Protein AF-A0A0G4KHJ5-F1 (afdb_monomer)

Foldseek 3Di:
DCLQPLWDFDDPPDPCLVPPQVVPDPFDFFDDADPPVVVVVQVVVQVVLLVVVLVVQLVCLVVPVVVPDLQADPPPRDGHDDPDPDPPPPPDPDDPQASFFRPVLCVVVDHSVNDDHLCSSQVGGGPPDHDDSVPRPHRAHPPPRHVTTTTCLVVRCVVPVDLVCCVRNNVDPSVCSCVSVVVVVVVVVVVVVVVVVVVVVVVVVVVVVVVVVPPPDDD

Sequence (219 aa):
MSHLFGRQVIRTNDREYMEVIVRNSQSVIFLPRLPKAAERILVSHNRDTLNLFKDYVTSYASQHLSGSPDNVLPFTKTTVGAHEPTKAQVPFDRTPSPSIRSTFAALSGHTDESLSSVHDLCSTVRAGVFLEEATIPHVPVYPIDSDERLNAYIYDFFKHGDLVALTRDNRIKGGDVWFFLKDFSVVLATIVTSLTNYMRADADAEELGELDEGVAEDE

Organism: Verticillium longisporum (NCBI:txid100787)

pLDDT: mean 85.49, std 12.4, range [42.84, 96.56]

Radius of gyration: 26.05 Å; Cα contacts (8 Å, |Δi|>4): 178; chains: 1; bounding box: 67×54×80 Å

Structure (mmCIF, N/CA/C/O backbone):
data_AF-A0A0G4KHJ5-F1
#
_entry.id   AF-A0A0G4KHJ5-F1
#
loop_
_atom_site.group_PDB
_atom_site.id
_atom_site.type_symbol
_atom_site.label_atom_id
_atom_site.label_alt_id
_atom_site.label_comp_id
_atom_site.label_asym_id
_atom_site.label_entity_id
_atom_site.label_seq_id
_atom_site.pdbx_PDB_ins_code
_atom_site.Cartn_x
_atom_site.Cartn_y
_atom_site.Cartn_z
_atom_site.occupancy
_atom_site.B_iso_or_equiv
_atom_site.auth_seq_id
_atom_site.auth_comp_id
_atom_site.auth_asym_id
_atom_site.auth_atom_id
_atom_site.pdbx_PDB_model_num
ATOM 1 N N . MET A 1 1 ? 5.915 4.713 -12.589 1.00 70.62 1 MET A N 1
ATOM 2 C CA . MET A 1 1 ? 4.896 3.642 -12.613 1.00 70.62 1 MET A CA 1
ATOM 3 C C . MET A 1 1 ? 5.151 2.574 -11.561 1.00 70.62 1 MET A C 1
ATOM 5 O O . MET A 1 1 ? 4.236 2.326 -10.796 1.00 70.62 1 MET A O 1
ATOM 9 N N . SER A 1 2 ? 6.369 2.033 -11.421 1.00 83.81 2 SER A N 1
ATOM 10 C CA . SER A 1 2 ? 6.688 0.996 -10.411 1.00 83.81 2 SER A CA 1
ATOM 11 C C . SER A 1 2 ? 6.518 1.424 -8.945 1.00 83.81 2 SER A C 1
ATOM 13 O O . SER A 1 2 ? 6.492 0.584 -8.056 1.00 83.81 2 SER A O 1
ATOM 15 N N . HIS A 1 3 ? 6.404 2.732 -8.683 1.00 90.44 3 HIS A N 1
ATOM 16 C CA . HIS A 1 3 ? 6.026 3.259 -7.368 1.00 90.44 3 HIS A CA 1
ATOM 17 C C . HIS A 1 3 ? 4.553 3.005 -7.021 1.00 90.44 3 HIS A C 1
ATOM 19 O O . HIS A 1 3 ? 4.225 2.926 -5.845 1.00 90.44 3 HIS A O 1
ATOM 25 N N . LEU A 1 4 ? 3.682 2.900 -8.030 1.00 90.81 4 LEU A N 1
ATOM 26 C CA . LEU A 1 4 ? 2.231 2.775 -7.871 1.00 90.81 4 LEU A CA 1
ATOM 27 C C . LEU A 1 4 ? 1.741 1.368 -8.236 1.00 90.81 4 LEU A C 1
ATOM 29 O O . LEU A 1 4 ? 0.916 0.803 -7.532 1.00 90.81 4 LEU A O 1
ATOM 33 N N . PHE A 1 5 ? 2.282 0.783 -9.306 1.00 91.25 5 PHE A N 1
ATOM 34 C CA . PHE A 1 5 ? 1.820 -0.483 -9.876 1.00 91.25 5 PHE A CA 1
ATOM 35 C C . PHE A 1 5 ? 2.939 -1.515 -9.942 1.00 91.25 5 PHE A C 1
ATOM 37 O O . PHE A 1 5 ? 4.108 -1.156 -10.084 1.00 91.25 5 PHE A O 1
ATOM 44 N N . GLY A 1 6 ? 2.573 -2.799 -9.869 1.00 90.31 6 GLY A N 1
ATOM 45 C CA . GLY A 1 6 ? 3.521 -3.910 -9.991 1.00 90.31 6 GLY A CA 1
ATOM 46 C C . GLY A 1 6 ? 4.645 -3.863 -8.953 1.00 90.31 6 GLY A C 1
ATOM 47 O O . GLY A 1 6 ? 5.767 -4.263 -9.262 1.00 90.31 6 GLY A O 1
ATOM 48 N N . ARG A 1 7 ? 4.369 -3.319 -7.758 1.00 92.31 7 ARG A N 1
ATOM 49 C CA . ARG A 1 7 ? 5.353 -3.108 -6.688 1.00 92.31 7 ARG A CA 1
ATOM 50 C C . ARG A 1 7 ? 5.921 -4.450 -6.231 1.00 92.31 7 ARG A C 1
ATOM 52 O O . ARG A 1 7 ? 5.178 -5.373 -5.921 1.00 92.31 7 ARG A O 1
ATOM 59 N N . GLN A 1 8 ? 7.243 -4.529 -6.166 1.00 92.06 8 GLN A N 1
ATOM 60 C CA . GLN A 1 8 ? 7.971 -5.687 -5.656 1.00 92.06 8 GLN A CA 1
ATOM 61 C C . GLN A 1 8 ? 9.003 -5.188 -4.650 1.00 92.06 8 GLN A C 1
ATOM 63 O O . GLN A 1 8 ? 9.773 -4.282 -4.965 1.00 92.06 8 GLN A O 1
ATOM 68 N N . VAL A 1 9 ? 9.012 -5.744 -3.442 1.00 91.75 9 VAL A N 1
ATOM 69 C CA . VAL A 1 9 ? 9.975 -5.368 -2.398 1.00 91.75 9 VAL A CA 1
ATOM 70 C C . VAL A 1 9 ? 11.276 -6.137 -2.610 1.00 91.75 9 VAL A C 1
ATOM 72 O O . VAL A 1 9 ? 11.262 -7.348 -2.832 1.00 91.75 9 VAL A O 1
ATOM 75 N N . ILE A 1 10 ? 12.413 -5.446 -2.518 1.00 87.75 10 ILE A N 1
ATOM 76 C CA . ILE A 1 10 ? 13.729 -6.088 -2.513 1.00 87.75 10 ILE A CA 1
ATOM 77 C C . ILE A 1 10 ? 14.176 -6.300 -1.073 1.00 87.75 10 ILE A C 1
ATOM 79 O O . ILE A 1 10 ? 14.298 -5.359 -0.292 1.00 87.75 10 ILE A O 1
ATOM 83 N N . ARG A 1 11 ? 14.514 -7.549 -0.745 1.00 82.25 11 ARG A N 1
ATOM 84 C CA . ARG A 1 11 ? 15.190 -7.881 0.512 1.00 82.25 11 ARG A CA 1
ATOM 85 C C . ARG A 1 11 ? 16.669 -7.517 0.412 1.00 82.25 11 ARG A C 1
ATOM 87 O O . ARG A 1 11 ? 17.382 -8.060 -0.426 1.00 82.25 11 ARG A O 1
ATOM 94 N N . THR A 1 12 ? 17.137 -6.645 1.298 1.00 78.31 12 THR A N 1
ATOM 95 C CA . THR A 1 12 ? 18.523 -6.139 1.312 1.00 78.31 12 THR A CA 1
ATOM 96 C C . THR A 1 12 ? 19.456 -6.882 2.270 1.00 78.31 12 THR A C 1
ATOM 98 O O . THR A 1 12 ? 20.594 -6.467 2.454 1.00 78.31 12 THR A O 1
ATOM 101 N N . ASN A 1 13 ? 19.007 -7.979 2.883 1.00 81.06 13 ASN A N 1
ATOM 102 C CA . ASN A 1 13 ? 19.781 -8.695 3.910 1.00 81.06 13 ASN A CA 1
ATOM 103 C C . ASN A 1 13 ? 20.911 -9.574 3.343 1.00 81.06 13 ASN A C 1
ATOM 105 O O . ASN A 1 13 ? 21.691 -10.140 4.103 1.00 81.06 13 ASN A O 1
ATOM 109 N N . ASP A 1 14 ? 20.996 -9.714 2.023 1.00 83.81 14 ASP A N 1
ATOM 110 C CA . ASP A 1 14 ? 22.006 -10.524 1.350 1.00 83.81 14 ASP A CA 1
ATOM 111 C C . ASP A 1 14 ? 23.220 -9.661 0.987 1.00 83.81 14 ASP A C 1
ATOM 113 O O . ASP A 1 14 ? 23.171 -8.837 0.074 1.00 83.81 14 ASP A O 1
ATOM 117 N N . ARG A 1 15 ? 24.317 -9.829 1.728 1.00 82.38 15 ARG A N 1
ATOM 118 C CA . ARG A 1 15 ? 25.523 -9.013 1.560 1.00 82.38 15 ARG A CA 1
ATOM 119 C C . ARG A 1 15 ? 26.269 -9.319 0.257 1.00 82.38 15 ARG A C 1
ATOM 121 O O . ARG A 1 15 ? 26.769 -8.395 -0.379 1.00 82.38 15 ARG A O 1
ATOM 128 N N . GLU A 1 16 ? 26.309 -10.583 -0.160 1.00 81.00 16 GLU A N 1
ATOM 129 C CA . GLU A 1 16 ? 26.971 -10.999 -1.403 1.00 81.00 16 GLU A CA 1
ATOM 130 C C . GLU A 1 16 ? 26.260 -10.394 -2.618 1.00 81.00 16 GLU A C 1
ATOM 132 O O . GLU A 1 16 ? 26.899 -9.838 -3.511 1.00 81.00 16 GLU A O 1
ATOM 137 N N . TYR A 1 17 ? 24.926 -10.393 -2.603 1.00 83.56 17 TYR A N 1
ATOM 138 C CA . TYR A 1 17 ? 24.118 -9.700 -3.605 1.00 83.56 17 TYR A CA 1
ATOM 139 C C . TYR A 1 17 ? 24.478 -8.219 -3.740 1.00 83.56 17 TYR A C 1
ATOM 141 O O . TYR A 1 17 ? 24.679 -7.719 -4.850 1.00 83.56 17 TYR A O 1
ATOM 149 N N . MET A 1 18 ? 24.567 -7.524 -2.605 1.00 82.94 18 MET A N 1
ATOM 150 C CA . MET A 1 18 ? 24.847 -6.091 -2.561 1.00 82.94 18 MET A CA 1
ATOM 151 C C . MET A 1 18 ? 26.267 -5.765 -3.038 1.00 82.94 18 MET A C 1
ATOM 153 O O . MET A 1 18 ? 26.472 -4.767 -3.727 1.00 82.94 18 MET A O 1
ATOM 157 N N . GLU A 1 19 ? 27.257 -6.588 -2.689 1.00 81.81 19 GLU A N 1
ATOM 158 C CA . GLU A 1 19 ? 28.662 -6.333 -3.026 1.00 81.81 19 GLU A CA 1
ATOM 159 C C . GLU A 1 19 ? 29.027 -6.761 -4.452 1.00 81.81 19 GLU A C 1
ATOM 161 O O . GLU A 1 19 ? 29.802 -6.069 -5.114 1.00 81.81 19 GLU A O 1
ATOM 166 N N . VAL A 1 20 ? 28.476 -7.879 -4.933 1.00 79.62 20 VAL A N 1
ATOM 167 C CA . VAL A 1 20 ? 28.886 -8.504 -6.198 1.00 79.62 20 VAL A CA 1
ATOM 168 C C . VAL A 1 20 ? 27.941 -8.148 -7.338 1.00 79.62 20 VAL A C 1
ATOM 170 O O . VAL A 1 20 ? 28.399 -7.729 -8.400 1.00 79.62 20 VAL A O 1
ATOM 173 N N . ILE A 1 21 ? 26.632 -8.307 -7.141 1.00 80.19 21 ILE A N 1
ATOM 174 C CA . ILE A 1 21 ? 25.652 -8.162 -8.225 1.00 80.19 21 ILE A CA 1
ATOM 175 C C . ILE A 1 21 ? 25.288 -6.691 -8.406 1.00 80.19 21 ILE A C 1
ATOM 177 O O . ILE A 1 21 ? 25.447 -6.153 -9.498 1.00 80.19 21 ILE A O 1
ATOM 181 N N . VAL A 1 22 ? 24.888 -6.003 -7.335 1.00 81.62 22 VAL A N 1
ATOM 182 C CA . VAL A 1 22 ? 24.466 -4.594 -7.422 1.00 81.62 22 VAL A CA 1
ATOM 183 C C . VAL A 1 22 ? 25.597 -3.687 -7.90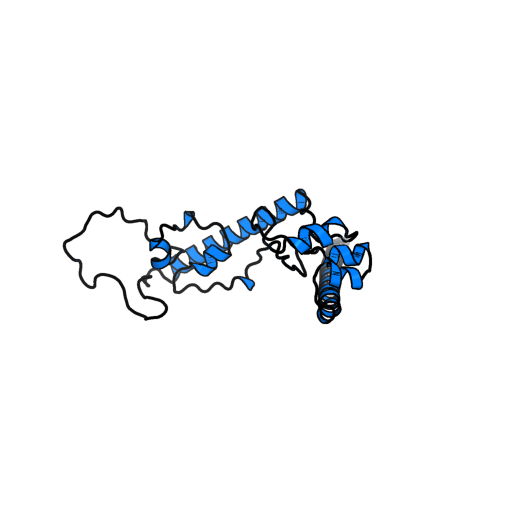4 1.00 81.62 22 VAL A C 1
ATOM 185 O O . VAL A 1 22 ? 25.369 -2.802 -8.722 1.00 81.62 22 VAL A O 1
ATOM 188 N N . ARG A 1 23 ? 26.826 -3.900 -7.422 1.00 79.94 23 ARG A N 1
ATOM 189 C CA . ARG A 1 23 ? 27.962 -3.025 -7.740 1.00 79.94 23 ARG A CA 1
ATOM 190 C C . ARG A 1 23 ? 28.445 -3.147 -9.187 1.00 79.94 23 ARG A C 1
ATOM 192 O O . ARG A 1 23 ? 28.940 -2.168 -9.736 1.00 79.94 23 ARG A O 1
ATOM 199 N N . ASN A 1 24 ? 28.335 -4.338 -9.773 1.00 81.06 24 ASN A N 1
ATOM 200 C CA . ASN A 1 24 ? 28.859 -4.635 -11.109 1.00 81.06 24 ASN A CA 1
ATOM 201 C C . ASN A 1 24 ? 27.772 -4.640 -12.192 1.00 81.06 24 ASN A C 1
ATOM 203 O O . ASN A 1 24 ? 28.087 -4.780 -13.374 1.00 81.06 24 ASN A O 1
ATOM 207 N N . SER A 1 25 ? 26.502 -4.519 -11.804 1.00 82.31 25 SER A N 1
ATOM 208 C CA . SER A 1 25 ? 25.386 -4.525 -12.738 1.00 82.31 25 SER A CA 1
ATOM 209 C C . SER A 1 25 ? 25.229 -3.176 -13.444 1.00 82.31 25 SER A C 1
ATOM 211 O O . SER A 1 25 ? 25.433 -2.109 -12.866 1.00 82.31 25 SER A O 1
ATOM 213 N N . GLN A 1 26 ? 24.839 -3.237 -14.717 1.00 84.62 26 GLN A N 1
ATOM 214 C CA . GLN A 1 26 ? 24.396 -2.074 -15.491 1.00 84.62 26 GLN A CA 1
ATOM 215 C C . GLN A 1 26 ? 22.887 -1.810 -15.335 1.00 84.62 26 GLN A C 1
ATOM 217 O O . GLN A 1 26 ? 22.407 -0.761 -15.771 1.00 84.62 26 GLN A O 1
ATOM 222 N N . SER A 1 27 ? 22.158 -2.736 -14.705 1.00 86.75 27 SER A N 1
ATOM 223 C CA . SER A 1 27 ? 20.729 -2.634 -14.434 1.00 86.75 27 SER A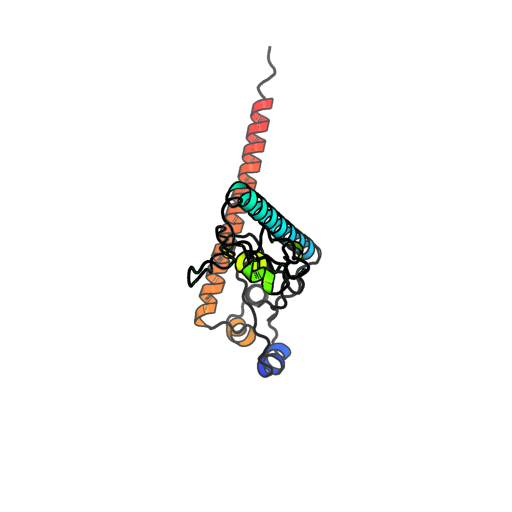 CA 1
ATOM 224 C C . SER A 1 27 ? 20.421 -1.694 -13.280 1.00 86.75 27 SER A C 1
ATOM 226 O O . SER A 1 27 ? 21.154 -1.580 -12.294 1.00 86.75 27 SER A O 1
ATOM 228 N N . VAL A 1 28 ? 19.256 -1.064 -13.364 1.00 90.38 28 VAL A N 1
ATOM 229 C CA . VAL A 1 28 ? 18.682 -0.293 -12.265 1.00 90.38 28 VAL A CA 1
ATOM 230 C C . VAL A 1 28 ? 17.865 -1.237 -11.393 1.00 90.38 28 VAL A C 1
ATOM 232 O O . VAL A 1 28 ? 16.691 -1.469 -11.637 1.00 90.38 28 VAL A O 1
ATOM 235 N N . ILE A 1 29 ? 18.512 -1.784 -10.366 1.00 91.19 29 ILE A N 1
ATOM 236 C CA . ILE A 1 29 ? 17.912 -2.764 -9.448 1.00 91.19 29 ILE A CA 1
ATOM 237 C C . ILE A 1 29 ? 16.978 -2.089 -8.438 1.00 91.19 29 ILE A C 1
ATOM 239 O O . ILE A 1 29 ? 15.846 -2.516 -8.218 1.00 91.19 29 ILE A O 1
ATOM 243 N N . PHE A 1 30 ? 17.455 -1.020 -7.798 1.00 92.12 30 PHE A N 1
ATOM 244 C CA . PHE A 1 30 ? 16.679 -0.281 -6.808 1.00 92.12 30 PHE A CA 1
ATOM 245 C C . PHE A 1 30 ? 15.903 0.833 -7.480 1.00 92.12 30 PHE A C 1
ATOM 247 O O . PHE A 1 30 ? 16.476 1.644 -8.210 1.00 92.12 30 PHE A O 1
ATOM 254 N N . LEU A 1 31 ? 14.609 0.901 -7.184 1.00 92.69 31 LEU A N 1
ATOM 255 C CA . LEU A 1 31 ? 13.770 1.969 -7.686 1.00 92.69 31 LEU A CA 1
ATOM 256 C C . LEU A 1 31 ? 14.284 3.322 -7.165 1.00 92.69 31 LEU A C 1
ATOM 258 O O . LEU A 1 31 ? 14.411 3.491 -5.947 1.00 92.69 31 LEU A O 1
ATOM 262 N N . PRO A 1 32 ? 14.606 4.280 -8.059 1.00 91.81 32 PRO A N 1
ATOM 263 C CA . PRO A 1 32 ? 15.019 5.615 -7.650 1.00 91.81 32 PRO A CA 1
ATOM 264 C C . PRO A 1 32 ? 13.955 6.292 -6.789 1.00 91.81 32 PRO A C 1
ATOM 266 O O . PRO A 1 32 ? 12.784 5.921 -6.816 1.00 91.81 32 PRO A O 1
ATOM 269 N N . ARG A 1 33 ? 14.349 7.318 -6.031 1.00 91.62 33 ARG A N 1
ATOM 270 C CA . ARG A 1 33 ? 13.396 8.070 -5.210 1.00 91.62 33 ARG A CA 1
ATOM 271 C C . ARG A 1 33 ? 12.344 8.746 -6.093 1.00 91.62 33 ARG A C 1
ATOM 273 O O . ARG A 1 33 ? 12.662 9.275 -7.159 1.00 91.62 33 ARG A O 1
ATOM 280 N N . LEU A 1 34 ? 11.105 8.758 -5.607 1.00 91.88 34 LEU A N 1
ATOM 281 C CA . LEU A 1 34 ? 9.996 9.421 -6.277 1.00 91.88 34 LEU A CA 1
ATOM 282 C C . LEU A 1 34 ? 10.310 10.925 -6.452 1.00 91.88 34 LEU A C 1
ATOM 284 O O . LEU A 1 34 ? 10.866 11.546 -5.539 1.00 91.88 34 LEU A O 1
ATOM 288 N N . PRO A 1 35 ? 9.977 11.547 -7.600 1.00 94.38 35 PRO A N 1
ATOM 289 C CA . PRO A 1 35 ? 10.155 12.984 -7.772 1.00 94.38 35 PRO A CA 1
ATOM 290 C C . PRO A 1 35 ? 9.444 13.766 -6.664 1.00 94.38 35 PRO A C 1
ATOM 292 O O . PRO A 1 35 ? 8.292 13.480 -6.348 1.00 94.38 35 PRO A O 1
ATOM 295 N N . LYS A 1 36 ? 10.102 14.797 -6.115 1.00 94.44 36 LYS A N 1
ATOM 296 C CA . LYS A 1 36 ? 9.622 15.543 -4.931 1.00 94.44 36 LYS A CA 1
ATOM 297 C C . LYS A 1 36 ? 8.177 16.041 -5.047 1.00 94.44 36 LYS A C 1
ATOM 299 O O . LYS A 1 36 ? 7.473 16.102 -4.048 1.00 94.44 36 LYS A O 1
ATOM 304 N N . ALA A 1 37 ? 7.739 16.432 -6.244 1.00 95.69 37 ALA A N 1
ATOM 305 C CA . ALA A 1 37 ? 6.365 16.881 -6.460 1.00 95.69 37 ALA A CA 1
ATOM 306 C C . ALA A 1 37 ? 5.355 15.738 -6.263 1.00 95.69 37 ALA A C 1
ATOM 308 O O . ALA A 1 37 ? 4.424 15.884 -5.479 1.00 95.69 37 ALA A O 1
ATOM 309 N N . ALA A 1 38 ? 5.590 14.593 -6.911 1.00 93.75 38 ALA A N 1
ATOM 310 C CA . ALA A 1 38 ? 4.753 13.403 -6.779 1.00 93.75 38 ALA A CA 1
ATOM 311 C C . ALA A 1 38 ? 4.812 12.813 -5.361 1.00 93.75 38 ALA A C 1
ATOM 313 O O . ALA A 1 38 ? 3.790 12.394 -4.833 1.00 93.75 38 ALA A O 1
ATOM 314 N N . GLU A 1 39 ? 5.986 12.842 -4.724 1.00 94.50 39 GLU A N 1
ATOM 315 C CA . GLU A 1 39 ? 6.169 12.422 -3.330 1.00 94.50 39 GLU A CA 1
ATOM 316 C C . GLU A 1 39 ? 5.278 13.212 -2.374 1.00 94.50 39 GLU A C 1
ATOM 318 O O . GLU A 1 39 ? 4.542 12.617 -1.595 1.00 94.50 39 GLU A O 1
ATOM 323 N N . ARG A 1 40 ? 5.269 14.546 -2.480 1.00 95.56 40 ARG A N 1
ATOM 324 C CA . ARG A 1 40 ? 4.406 15.387 -1.639 1.00 95.56 40 ARG A CA 1
ATOM 325 C C . ARG A 1 40 ? 2.922 15.103 -1.846 1.00 95.56 40 ARG A C 1
ATOM 327 O O . ARG A 1 40 ? 2.184 15.071 -0.868 1.00 95.56 40 ARG A O 1
ATOM 334 N N . ILE A 1 41 ? 2.497 14.914 -3.096 1.00 95.88 41 ILE A N 1
ATOM 335 C CA . ILE A 1 41 ? 1.096 14.614 -3.420 1.00 95.88 41 ILE A CA 1
ATOM 336 C C . ILE A 1 41 ? 0.690 13.287 -2.779 1.00 95.88 41 ILE A C 1
ATOM 338 O O . ILE A 1 41 ? -0.326 13.228 -2.096 1.00 95.88 41 ILE A O 1
ATOM 342 N N . LEU A 1 42 ? 1.505 12.245 -2.950 1.00 94.69 42 LEU A N 1
ATOM 343 C CA . LEU A 1 42 ? 1.180 10.911 -2.459 1.00 94.69 42 LEU A CA 1
ATOM 344 C C . LEU A 1 42 ? 1.198 10.832 -0.927 1.00 94.69 42 LEU A C 1
ATOM 346 O O . LEU A 1 42 ? 0.304 10.236 -0.340 1.00 94.69 42 LEU A O 1
ATOM 350 N N . VAL A 1 43 ? 2.157 11.496 -0.277 1.00 94.62 43 VAL A N 1
ATOM 351 C CA . VAL A 1 43 ? 2.207 11.590 1.191 1.00 94.62 43 VAL A CA 1
ATOM 352 C C . VAL A 1 43 ? 1.005 12.362 1.739 1.00 94.62 43 VAL A C 1
ATOM 354 O O . VAL A 1 43 ? 0.415 11.941 2.732 1.00 94.62 43 VAL A O 1
ATOM 357 N N . SER A 1 44 ? 0.600 13.467 1.095 1.00 95.88 44 SER A N 1
ATOM 358 C CA . SER A 1 44 ? -0.628 14.173 1.493 1.00 95.88 44 SER A CA 1
ATOM 359 C C . SER A 1 44 ? -1.839 13.265 1.341 1.00 95.88 44 SER A C 1
ATOM 361 O O . SER A 1 44 ? -2.582 13.097 2.297 1.00 95.88 44 SER A O 1
ATOM 363 N N . HIS A 1 45 ? -1.982 12.609 0.188 1.00 96.06 45 HIS A N 1
ATOM 364 C CA . HIS A 1 45 ? -3.072 11.672 -0.080 1.00 96.06 45 HIS A CA 1
ATOM 365 C C . HIS A 1 45 ? -3.149 10.550 0.964 1.00 96.06 45 HIS A C 1
ATOM 367 O O . HIS A 1 45 ? -4.226 10.268 1.485 1.00 96.06 45 HIS A O 1
ATOM 373 N N . ASN A 1 46 ? -2.016 9.936 1.321 1.00 95.44 46 ASN A N 1
ATOM 374 C CA . ASN A 1 46 ? -1.956 8.891 2.346 1.00 95.44 46 ASN A CA 1
ATOM 375 C C . ASN A 1 46 ? -2.412 9.411 3.716 1.00 95.44 46 ASN A C 1
ATOM 377 O O . ASN A 1 46 ? -3.185 8.744 4.405 1.00 95.44 46 ASN A O 1
ATOM 381 N N . ARG A 1 47 ? -1.969 10.614 4.101 1.00 95.38 47 ARG A N 1
ATOM 382 C CA . ARG A 1 47 ? -2.379 11.261 5.353 1.00 95.38 47 ARG A CA 1
ATOM 383 C C . ARG A 1 47 ? -3.871 11.590 5.357 1.00 95.38 47 ARG A C 1
ATOM 385 O O . ARG A 1 47 ? -4.547 11.336 6.349 1.00 95.38 47 ARG A O 1
ATOM 392 N N . ASP A 1 48 ? -4.375 12.143 4.263 1.00 96.56 48 ASP A N 1
ATOM 393 C CA . ASP A 1 48 ? -5.775 12.542 4.132 1.00 96.56 48 ASP A CA 1
ATOM 394 C C . ASP A 1 48 ? -6.679 11.296 4.140 1.00 96.56 48 ASP A C 1
ATOM 396 O O . ASP A 1 48 ? -7.695 11.272 4.833 1.00 96.56 48 ASP A O 1
ATOM 400 N N . THR A 1 49 ? -6.242 10.209 3.492 1.00 96.56 49 THR A N 1
ATOM 401 C CA . THR A 1 49 ? -6.885 8.886 3.559 1.00 96.56 49 THR A CA 1
ATOM 402 C C . THR A 1 49 ? -6.913 8.354 4.991 1.00 96.56 49 THR A C 1
ATOM 404 O O . THR A 1 49 ? -7.964 7.936 5.468 1.00 96.56 49 THR A O 1
ATOM 407 N N . LEU A 1 50 ? -5.790 8.396 5.716 1.00 95.75 50 LEU A N 1
ATOM 408 C CA . LEU A 1 50 ? -5.750 7.953 7.110 1.00 95.75 50 LEU A CA 1
ATOM 409 C C . LEU A 1 50 ? -6.728 8.751 7.986 1.00 95.75 50 LEU A C 1
ATOM 411 O O . LEU A 1 50 ? -7.454 8.156 8.781 1.00 95.75 50 LEU A O 1
ATOM 415 N N . ASN A 1 51 ? -6.766 10.075 7.836 1.00 95.88 51 ASN A N 1
ATOM 416 C CA . ASN A 1 51 ? -7.681 10.933 8.591 1.00 95.88 51 ASN A CA 1
ATOM 417 C C . ASN A 1 51 ? -9.145 10.617 8.270 1.00 95.88 51 ASN A C 1
ATOM 419 O O . ASN A 1 51 ? -9.932 10.412 9.189 1.00 95.88 51 ASN A O 1
ATOM 423 N N . LEU A 1 52 ? -9.488 10.461 6.989 1.00 96.44 52 LEU A N 1
ATOM 424 C CA . LEU A 1 52 ? -10.836 10.081 6.567 1.00 96.44 52 LEU A CA 1
ATOM 425 C C . LEU A 1 52 ? -11.285 8.760 7.207 1.00 96.44 52 LEU A C 1
ATOM 427 O O . LEU A 1 52 ? -12.406 8.650 7.700 1.00 96.44 52 LEU A O 1
ATOM 431 N N . PHE A 1 53 ? -10.408 7.754 7.226 1.00 95.81 53 PHE A N 1
ATOM 432 C CA . PHE A 1 53 ? -10.732 6.465 7.832 1.00 95.81 53 PHE A CA 1
ATOM 433 C C . PHE A 1 53 ? -10.812 6.541 9.362 1.00 95.81 53 PHE A C 1
ATOM 435 O O . PHE A 1 53 ? -11.670 5.884 9.948 1.00 95.81 53 PHE A O 1
ATOM 442 N N . LYS A 1 54 ? -9.999 7.374 10.023 1.00 95.12 54 LYS A N 1
ATOM 443 C CA . LYS A 1 54 ? -10.161 7.656 11.460 1.00 95.12 54 LYS A CA 1
ATOM 444 C C . LYS A 1 54 ? -11.518 8.290 11.759 1.00 95.12 54 LYS A C 1
ATOM 446 O O . LYS A 1 54 ? -12.210 7.837 12.671 1.00 95.12 54 LYS A O 1
ATOM 451 N N . ASP A 1 55 ? -11.915 9.289 10.978 1.00 95.06 55 ASP A N 1
ATOM 452 C CA . ASP A 1 55 ? -13.193 9.985 11.140 1.00 95.06 55 ASP A CA 1
ATOM 453 C C . ASP A 1 55 ? -14.374 9.040 10.893 1.00 95.06 55 ASP A C 1
ATOM 455 O O . ASP A 1 55 ? -15.343 9.039 11.659 1.00 95.06 55 ASP A O 1
ATOM 459 N N . TYR A 1 56 ? -14.267 8.178 9.874 1.00 94.88 56 TYR A N 1
ATOM 460 C CA . TYR A 1 56 ? -15.237 7.121 9.603 1.00 94.88 56 TYR A CA 1
ATOM 461 C C . TYR A 1 56 ? -15.390 6.180 10.800 1.00 94.88 56 TYR A C 1
ATOM 463 O O . TYR A 1 56 ? -16.506 5.984 11.282 1.00 94.88 56 TYR A O 1
ATOM 471 N N . VAL A 1 57 ? -14.287 5.631 11.322 1.00 95.06 57 VAL A N 1
ATOM 472 C CA . VAL A 1 57 ? -14.336 4.701 12.460 1.00 95.06 57 VAL A CA 1
ATOM 473 C C . VAL A 1 57 ? -14.900 5.383 13.702 1.00 95.06 57 VAL A C 1
ATOM 475 O O . VAL A 1 57 ? -15.744 4.804 14.381 1.00 95.06 57 VAL A O 1
ATOM 478 N N . THR A 1 58 ? -14.489 6.620 13.975 1.00 94.12 58 THR A N 1
ATOM 479 C CA . THR A 1 58 ? -14.981 7.411 15.114 1.00 94.12 58 THR A CA 1
ATOM 480 C C . THR A 1 58 ? -16.489 7.644 15.013 1.00 94.12 58 THR A C 1
ATOM 482 O O . THR A 1 58 ? -17.242 7.423 15.968 1.00 94.12 58 THR A O 1
ATOM 485 N N . SER A 1 59 ? -16.958 8.043 13.831 1.00 94.62 59 SER A N 1
ATOM 486 C CA . SER A 1 59 ? -18.378 8.280 13.562 1.00 94.62 59 SER A CA 1
ATOM 487 C C . SER A 1 59 ? -19.184 6.986 13.660 1.00 94.62 59 SER A C 1
ATOM 489 O O . SER A 1 59 ? -20.233 6.950 14.298 1.00 94.62 59 SER A O 1
ATOM 491 N N . TYR A 1 60 ? -18.671 5.893 13.100 1.00 94.81 60 TYR A N 1
ATOM 492 C CA . TYR A 1 60 ? -19.329 4.596 13.162 1.00 94.81 60 TYR A CA 1
ATOM 493 C C . TYR A 1 60 ? -19.410 4.073 14.601 1.00 94.81 60 TYR A C 1
ATOM 495 O O . TYR A 1 60 ? -20.481 3.656 15.043 1.00 94.81 60 TYR A O 1
ATOM 503 N N . ALA A 1 61 ? -18.307 4.137 15.353 1.00 92.75 61 ALA A N 1
ATOM 504 C CA . ALA A 1 61 ? -18.237 3.662 16.729 1.00 92.75 61 ALA A CA 1
ATOM 505 C C . ALA A 1 61 ? -19.148 4.467 17.665 1.00 92.75 61 ALA A C 1
ATOM 507 O O . ALA A 1 61 ? -19.852 3.878 18.485 1.00 92.75 61 ALA A O 1
ATOM 508 N N . SER A 1 62 ? -19.188 5.794 17.520 1.00 91.12 62 SER A N 1
ATOM 509 C CA . SER A 1 62 ? -20.077 6.642 18.325 1.00 91.12 62 SER A CA 1
ATOM 510 C C . SER A 1 62 ? -21.560 6.363 18.054 1.00 91.12 62 SER A C 1
ATOM 512 O O . SER A 1 62 ? -22.356 6.328 18.993 1.00 91.12 62 SER A O 1
ATOM 514 N N . GLN A 1 63 ? -21.932 6.101 16.799 1.00 92.81 63 GLN A N 1
ATOM 515 C CA . GLN A 1 63 ? -23.324 5.857 16.410 1.00 92.81 63 GLN A CA 1
ATOM 516 C C . GLN A 1 63 ? -23.798 4.430 16.713 1.00 92.81 63 GLN A C 1
ATOM 518 O O . GLN A 1 63 ? -24.916 4.248 17.187 1.00 92.81 63 GLN A O 1
ATOM 523 N N . HIS A 1 64 ? -22.960 3.420 16.465 1.00 92.00 64 HIS A N 1
ATOM 524 C CA . HIS A 1 64 ? -23.383 2.013 16.464 1.00 92.00 64 HIS A CA 1
ATOM 525 C C . HIS A 1 64 ? -22.825 1.195 17.634 1.00 92.00 64 HIS A C 1
ATOM 527 O O . HIS A 1 64 ? -23.363 0.134 17.941 1.00 92.00 64 HIS A O 1
ATOM 533 N N . LEU A 1 65 ? -21.764 1.663 18.301 1.00 90.44 65 LEU A N 1
ATOM 534 C CA . LEU A 1 65 ? -21.058 0.907 19.346 1.00 90.44 65 LEU A CA 1
ATOM 535 C C . LEU A 1 65 ? -21.064 1.600 20.717 1.00 90.44 65 LEU A C 1
ATOM 537 O O . LEU A 1 65 ? -20.391 1.137 21.637 1.00 90.44 65 LEU A O 1
ATOM 541 N N . SER A 1 66 ? -21.845 2.669 20.887 1.00 83.38 66 SER A N 1
ATOM 542 C CA . SER A 1 66 ? -22.001 3.383 22.164 1.00 83.38 66 SER A CA 1
ATOM 543 C C . SER A 1 66 ? -22.566 2.500 23.285 1.00 83.38 66 SER A C 1
ATOM 545 O O . SER A 1 66 ? -22.177 2.648 24.440 1.00 83.38 66 SER A O 1
ATOM 547 N N . GLY A 1 67 ? -23.436 1.543 22.947 1.00 81.44 67 GLY A N 1
ATOM 548 C CA . GLY A 1 67 ? -24.001 0.565 23.886 1.00 81.44 67 GLY A CA 1
ATOM 549 C C . GLY A 1 67 ? -23.222 -0.750 24.007 1.00 81.44 67 GLY A C 1
ATOM 550 O O . GLY A 1 67 ? -23.605 -1.605 24.802 1.00 81.44 67 GLY A O 1
ATOM 551 N N . SER A 1 68 ? -22.152 -0.939 23.227 1.00 85.00 68 SER A N 1
ATOM 552 C CA . SER A 1 68 ? -21.368 -2.177 23.209 1.00 85.00 68 SER A CA 1
ATOM 553 C C . SER A 1 68 ? -19.984 -1.916 23.803 1.00 85.00 68 SER A C 1
ATOM 555 O O . SER A 1 68 ? -19.136 -1.354 23.109 1.00 85.00 68 SER A O 1
ATOM 557 N N . PRO A 1 69 ? -19.707 -2.300 25.059 1.00 84.50 69 PRO A N 1
ATOM 558 C CA . PRO A 1 69 ? -18.372 -2.139 25.627 1.00 84.50 69 PRO A CA 1
ATOM 559 C C . PRO A 1 69 ? -17.351 -3.017 24.888 1.00 84.50 69 PRO A C 1
ATOM 561 O O . PRO A 1 69 ? -17.645 -4.150 24.510 1.00 84.50 69 PRO A O 1
ATOM 564 N N . ASP A 1 70 ? -16.133 -2.507 24.692 1.00 88.06 70 ASP A N 1
ATOM 565 C CA . ASP A 1 70 ? -15.017 -3.285 24.134 1.00 88.06 70 ASP A CA 1
ATOM 566 C C . ASP A 1 70 ? -14.296 -4.054 25.249 1.00 88.06 70 ASP A C 1
ATOM 568 O O . ASP A 1 70 ? -13.172 -3.743 25.635 1.00 88.06 70 ASP A O 1
ATOM 572 N N . ASN A 1 71 ? -15.006 -5.012 25.845 1.00 88.25 71 ASN A N 1
ATOM 573 C CA . ASN A 1 71 ? -14.557 -5.738 27.032 1.00 88.25 71 ASN A CA 1
ATOM 574 C C . ASN A 1 71 ? -14.595 -7.263 26.864 1.00 88.25 71 ASN A C 1
ATOM 576 O O . ASN A 1 71 ? -14.488 -7.991 27.846 1.00 88.25 71 ASN A O 1
ATOM 580 N N . VAL A 1 72 ? -14.736 -7.765 25.638 1.00 89.38 72 VAL A N 1
ATOM 581 C CA . VAL A 1 72 ? -14.779 -9.202 25.343 1.00 89.38 72 VAL A CA 1
ATOM 582 C C . VAL A 1 72 ? -13.560 -9.593 24.523 1.00 89.38 72 VAL A C 1
ATOM 584 O O . VAL A 1 72 ? -13.313 -9.033 23.458 1.00 89.38 72 VAL A O 1
ATOM 587 N N . LEU A 1 73 ? -12.810 -10.591 24.991 1.00 88.00 73 LEU A N 1
ATOM 588 C CA . LEU A 1 73 ? -11.621 -11.064 24.285 1.00 88.00 73 LEU A CA 1
ATOM 589 C C . LEU A 1 73 ? -11.986 -11.701 22.930 1.00 88.00 73 LEU A C 1
ATOM 591 O O . LEU A 1 73 ? -12.879 -12.554 22.870 1.00 88.00 73 LEU A O 1
ATOM 595 N N . PRO A 1 74 ? -11.271 -11.367 21.838 1.00 80.06 74 PRO A N 1
ATOM 596 C CA . PRO A 1 74 ? -11.668 -11.748 20.482 1.00 80.06 74 PRO A CA 1
ATOM 597 C C . PRO A 1 74 ? -11.651 -13.262 20.240 1.00 80.06 74 PRO A C 1
ATOM 599 O O . PRO A 1 74 ? -12.522 -13.761 19.525 1.00 80.06 74 PRO A O 1
ATOM 602 N N . PHE A 1 75 ? -10.721 -13.998 20.857 1.00 84.06 75 PHE A N 1
ATOM 603 C CA . PHE A 1 75 ? -10.578 -15.446 20.662 1.00 84.06 75 PHE A CA 1
ATOM 604 C C . PHE A 1 75 ? -11.355 -16.271 21.688 1.00 84.06 75 PHE A C 1
ATOM 606 O O . PHE A 1 75 ? -12.120 -17.153 21.312 1.00 84.06 75 PHE A O 1
ATOM 613 N N . THR A 1 76 ? -11.195 -15.981 22.982 1.00 90.31 76 THR A N 1
ATOM 614 C CA . THR A 1 76 ? -11.816 -16.780 24.054 1.00 90.31 76 THR A CA 1
ATOM 615 C C . THR A 1 76 ? -13.264 -16.393 24.335 1.00 90.31 76 THR A C 1
ATOM 617 O O . THR A 1 76 ? -13.956 -17.118 25.045 1.00 90.31 76 THR A O 1
ATOM 620 N N . LYS A 1 77 ? -13.717 -15.243 23.815 1.00 89.31 77 LYS A N 1
ATOM 621 C CA . LYS A 1 77 ? -15.036 -14.650 24.091 1.00 89.31 77 LYS A CA 1
ATOM 622 C C . LYS A 1 77 ? -15.298 -14.416 25.582 1.00 89.31 77 LYS A C 1
ATOM 624 O O . LYS A 1 77 ? -16.442 -14.323 26.013 1.00 89.31 77 LYS A O 1
ATOM 629 N N . THR A 1 78 ? -14.235 -14.314 26.376 1.00 89.56 78 THR A N 1
ATOM 630 C CA . THR A 1 78 ? -14.324 -14.048 27.811 1.00 89.56 78 THR A CA 1
ATOM 631 C C . THR A 1 78 ? -14.524 -12.557 28.042 1.00 89.56 78 THR A C 1
ATOM 633 O O . THR A 1 78 ? -13.742 -11.748 27.539 1.00 89.56 78 THR A O 1
ATOM 636 N N . THR A 1 79 ? -15.544 -12.200 28.817 1.00 88.75 79 THR A N 1
ATOM 637 C CA . THR A 1 79 ? -15.771 -10.825 29.267 1.00 88.75 79 THR A CA 1
ATOM 638 C C . THR A 1 79 ? -14.779 -10.467 30.372 1.00 88.75 79 THR A C 1
ATOM 640 O O . THR A 1 79 ? -14.615 -11.208 31.339 1.00 88.75 79 THR A O 1
ATOM 643 N N . VAL A 1 80 ? -14.113 -9.328 30.221 1.00 84.50 80 VAL A N 1
ATOM 644 C CA . VAL A 1 80 ? -13.114 -8.780 31.137 1.00 84.50 80 VAL A CA 1
ATOM 645 C C . VAL A 1 80 ? -13.693 -7.528 31.791 1.00 84.50 80 VAL A C 1
ATOM 647 O O . VAL A 1 80 ? -14.323 -6.703 31.137 1.00 84.50 80 VAL A O 1
ATOM 650 N N . GLY A 1 81 ? -13.487 -7.374 33.094 1.00 76.44 81 GLY A N 1
ATOM 651 C CA . GLY A 1 81 ? -14.023 -6.256 33.871 1.00 76.44 81 GLY A CA 1
ATOM 652 C C . GLY A 1 81 ? -14.803 -6.734 35.090 1.00 76.44 81 GLY A C 1
ATOM 653 O O . GLY A 1 81 ? -15.162 -7.904 35.204 1.00 76.44 81 GLY A O 1
ATOM 654 N N . ALA A 1 82 ? -15.022 -5.832 36.042 1.00 64.81 82 ALA A N 1
ATOM 655 C CA . ALA A 1 82 ? -15.725 -6.169 37.269 1.00 64.81 82 ALA A CA 1
ATOM 656 C C . ALA A 1 82 ? -17.237 -6.265 37.011 1.00 64.81 82 ALA A C 1
ATOM 658 O O . ALA A 1 82 ? -17.836 -5.331 36.482 1.00 64.81 82 ALA A O 1
ATOM 659 N N . HIS A 1 83 ? -17.851 -7.381 37.415 1.00 59.34 83 HIS A N 1
ATOM 660 C CA . HIS A 1 83 ? -19.309 -7.543 37.403 1.00 59.34 83 HIS A CA 1
ATOM 661 C C . HIS A 1 83 ? -20.007 -6.677 38.467 1.00 59.34 83 HIS A C 1
ATOM 663 O O . HIS A 1 83 ? -21.184 -6.363 38.321 1.00 59.34 83 HIS A O 1
ATOM 669 N N . GLU A 1 84 ? -19.275 -6.256 39.504 1.00 57.72 84 GLU A N 1
ATOM 670 C CA . GLU A 1 84 ? -19.752 -5.385 40.577 1.00 57.72 84 GLU A CA 1
ATOM 671 C C . GLU A 1 84 ? -18.713 -4.293 40.886 1.00 57.72 84 GLU A C 1
ATOM 673 O O . GLU A 1 84 ? -17.509 -4.534 40.763 1.00 57.72 84 GLU A O 1
ATOM 678 N N . PRO A 1 85 ? -19.132 -3.084 41.298 1.00 55.88 85 PRO A N 1
ATOM 679 C CA . PRO A 1 85 ? -18.210 -2.015 41.658 1.00 55.88 85 PRO A CA 1
ATOM 680 C C . PRO A 1 85 ? -17.454 -2.366 42.950 1.00 55.88 85 PRO A C 1
ATOM 682 O O . PRO A 1 85 ? -17.920 -2.118 44.063 1.00 55.88 85 PRO A O 1
ATOM 685 N N . THR A 1 86 ? -16.257 -2.936 42.820 1.00 55.28 86 THR A N 1
ATOM 686 C CA . THR A 1 86 ? -15.376 -3.207 43.962 1.00 55.28 86 THR A CA 1
ATOM 687 C C . THR A 1 86 ? -14.884 -1.888 44.567 1.00 55.28 86 THR A C 1
ATOM 689 O O . THR A 1 86 ? -14.323 -1.042 43.874 1.00 55.28 86 THR A O 1
ATOM 692 N N . LYS A 1 87 ? -15.046 -1.723 45.888 1.00 55.34 87 LYS A N 1
ATOM 693 C CA . LYS A 1 87 ? -14.690 -0.516 46.671 1.00 55.34 87 LYS A CA 1
ATOM 694 C C . LYS A 1 87 ? -13.194 -0.149 46.678 1.00 55.34 87 LYS A C 1
ATOM 696 O O . LYS A 1 87 ? -12.822 0.863 47.261 1.00 55.34 87 LYS A O 1
ATOM 701 N N . ALA A 1 88 ? -12.337 -0.949 46.049 1.00 55.94 88 ALA A N 1
ATOM 702 C CA . ALA A 1 88 ? -10.911 -0.684 45.913 1.00 55.94 88 ALA A CA 1
ATOM 703 C C . ALA A 1 88 ? -10.635 0.008 44.570 1.00 55.94 88 ALA A C 1
ATOM 705 O O . ALA A 1 88 ? -10.105 -0.593 43.637 1.00 55.94 88 ALA A O 1
ATOM 706 N N . GLN A 1 89 ? -11.023 1.279 44.455 1.00 55.41 89 GLN A N 1
ATOM 707 C CA . GLN A 1 89 ? -10.536 2.124 43.369 1.00 55.41 89 GLN A CA 1
ATOM 708 C C . GLN A 1 89 ? -9.110 2.545 43.716 1.00 55.41 89 GLN A C 1
ATOM 710 O O . GLN A 1 89 ? -8.889 3.525 44.422 1.00 55.41 89 GLN A O 1
ATOM 715 N N . VAL A 1 90 ? -8.131 1.772 43.250 1.00 56.47 90 VAL A N 1
ATOM 716 C CA . VAL A 1 90 ? -6.761 2.277 43.142 1.00 56.47 90 VAL A CA 1
ATOM 717 C C . VAL A 1 90 ? -6.827 3.453 42.159 1.00 56.47 90 VAL A C 1
ATOM 719 O O . VAL A 1 90 ? -7.359 3.258 41.060 1.00 56.47 90 VAL A O 1
ATOM 722 N N . PRO A 1 91 ? -6.364 4.663 42.519 1.00 47.88 91 PRO A N 1
ATOM 723 C CA . PRO A 1 91 ? -6.326 5.793 41.604 1.00 47.88 91 PRO A CA 1
ATOM 724 C C . PRO A 1 91 ? -5.180 5.554 40.622 1.00 47.88 91 PRO A C 1
ATOM 726 O O . PRO A 1 91 ? -4.088 6.092 40.754 1.00 47.88 91 PRO A O 1
ATOM 729 N N . PHE A 1 92 ? -5.405 4.647 39.680 1.00 57.97 92 PHE A N 1
ATOM 730 C CA . PHE A 1 92 ? -4.612 4.598 38.471 1.00 57.97 92 PHE A CA 1
ATOM 731 C C . PHE A 1 92 ? -5.130 5.731 37.594 1.00 57.97 92 PHE A C 1
ATOM 733 O O . PHE A 1 92 ? -6.349 5.819 37.402 1.00 57.97 92 PHE A O 1
ATOM 740 N N . ASP A 1 93 ? -4.239 6.598 37.108 1.00 55.69 93 ASP A N 1
ATOM 741 C CA . ASP A 1 93 ? -4.579 7.582 36.083 1.00 55.69 93 ASP A CA 1
ATOM 742 C C . ASP A 1 93 ? -5.208 6.817 34.922 1.00 55.69 93 ASP A C 1
ATOM 744 O O . ASP A 1 93 ? -4.544 6.075 34.194 1.00 55.69 93 ASP A O 1
ATOM 748 N N . ARG A 1 94 ? -6.538 6.890 34.832 1.00 57.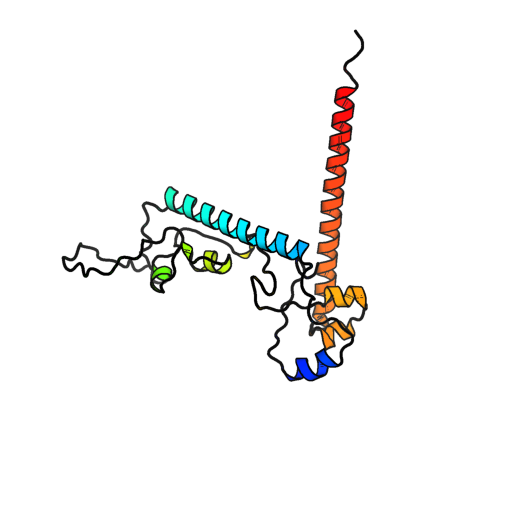38 94 ARG A N 1
ATOM 749 C CA . ARG A 1 94 ? -7.285 6.179 33.806 1.00 57.38 94 ARG A CA 1
ATOM 750 C C . ARG A 1 94 ? -6.920 6.842 32.494 1.00 57.38 94 ARG A C 1
ATOM 752 O O . ARG A 1 94 ? -7.287 7.993 32.265 1.00 57.38 94 ARG A O 1
ATOM 759 N N . THR A 1 95 ? -6.208 6.112 31.645 1.00 59.31 95 THR A N 1
ATOM 760 C CA . THR A 1 95 ? -6.107 6.476 30.238 1.00 59.31 95 THR A CA 1
ATOM 761 C C . THR A 1 95 ? -7.530 6.676 29.702 1.00 59.31 95 THR A C 1
ATOM 763 O O . THR A 1 95 ? -8.433 5.910 30.072 1.00 59.31 95 THR A O 1
ATOM 766 N N . PRO A 1 96 ? -7.774 7.725 28.894 1.00 66.31 96 PRO A N 1
ATOM 767 C CA . PRO A 1 96 ? -9.068 7.912 28.257 1.00 66.31 96 PRO A CA 1
ATOM 768 C C . PRO A 1 96 ? -9.458 6.618 27.547 1.00 66.31 96 PRO A C 1
ATOM 770 O O . PRO A 1 96 ? -8.618 5.992 26.899 1.00 66.31 96 PRO A O 1
ATOM 773 N N . SER A 1 97 ? -10.707 6.179 27.707 1.00 72.50 97 SER A N 1
ATOM 774 C CA . SER A 1 97 ? -11.166 4.986 26.999 1.00 72.50 97 SER A CA 1
ATOM 775 C C . SER A 1 97 ? -11.079 5.250 25.494 1.00 72.50 97 SER A C 1
ATOM 777 O O . SER A 1 97 ? -11.664 6.238 25.041 1.00 72.50 97 SER A O 1
ATOM 779 N N . PRO A 1 98 ? -10.346 4.419 24.732 1.00 83.81 98 PRO A N 1
ATOM 780 C CA . PRO A 1 98 ? -10.197 4.627 23.301 1.00 83.81 98 PRO A CA 1
ATOM 781 C C . PRO A 1 98 ? -11.559 4.483 22.616 1.00 83.81 98 PRO A C 1
ATOM 783 O O . PRO A 1 98 ? -12.394 3.657 22.993 1.00 83.81 98 PRO A O 1
ATOM 786 N N . SER A 1 99 ? -11.784 5.322 21.615 1.00 84.94 99 SER A N 1
ATOM 787 C CA . SER A 1 99 ? -12.988 5.333 20.789 1.00 84.94 99 SER A CA 1
ATOM 788 C C . SER A 1 99 ? -12.793 4.542 19.495 1.00 84.94 99 SER A C 1
ATOM 790 O O . SER A 1 99 ? -13.717 3.852 19.055 1.00 84.94 99 SER A O 1
ATOM 792 N N . ILE A 1 100 ? -11.583 4.605 18.927 1.00 90.88 100 ILE A N 1
ATOM 793 C CA . ILE A 1 100 ? -11.192 3.962 17.669 1.00 90.88 100 ILE A CA 1
ATOM 794 C C . ILE A 1 100 ? -10.513 2.624 17.957 1.00 90.88 100 ILE A C 1
ATOM 796 O O . ILE A 1 100 ? -10.933 1.585 17.438 1.00 90.88 100 ILE A O 1
ATOM 800 N N . ARG A 1 101 ? -9.450 2.636 18.770 1.00 91.94 101 ARG A N 1
ATOM 801 C CA . ARG A 1 101 ? -8.672 1.433 19.075 1.00 91.94 101 ARG A CA 1
ATOM 802 C C . ARG A 1 101 ? -9.395 0.521 20.050 1.00 91.94 101 ARG A C 1
ATOM 804 O O . ARG A 1 101 ? -10.200 0.954 20.873 1.00 91.94 101 ARG A O 1
ATOM 811 N N . SER A 1 102 ? -9.039 -0.756 20.007 1.00 91.12 102 SER A N 1
ATOM 812 C CA . SER A 1 102 ? -9.451 -1.688 21.039 1.00 91.12 102 SER A CA 1
ATOM 813 C C . SER A 1 102 ? -8.860 -1.295 22.392 1.00 91.12 102 SER A C 1
ATOM 815 O O . SER A 1 102 ? -7.678 -0.963 22.503 1.00 91.12 102 SER A O 1
ATOM 817 N N . THR A 1 103 ? -9.661 -1.440 23.444 1.00 89.38 103 THR A N 1
ATOM 818 C CA . THR A 1 103 ? -9.222 -1.295 24.834 1.00 89.38 103 THR A CA 1
ATOM 819 C C . THR A 1 103 ? -8.056 -2.238 25.136 1.00 89.38 103 THR A C 1
ATOM 821 O O . THR A 1 103 ? -7.135 -1.861 25.852 1.00 89.38 103 THR A O 1
ATOM 824 N N . PHE A 1 104 ? -8.035 -3.435 24.539 1.00 89.25 104 PHE A N 1
ATOM 825 C CA . PHE A 1 104 ? -6.939 -4.393 24.705 1.00 89.25 104 PHE A CA 1
ATOM 826 C C . PHE A 1 104 ? -5.637 -3.923 24.047 1.00 89.25 104 PHE A C 1
ATOM 828 O O . PHE A 1 104 ? -4.570 -4.100 24.630 1.00 89.25 104 PHE A O 1
ATOM 835 N N . ALA A 1 105 ? -5.713 -3.288 22.873 1.00 89.19 105 ALA A N 1
ATOM 836 C CA . ALA A 1 105 ? -4.547 -2.698 22.212 1.00 89.19 105 ALA A CA 1
ATOM 837 C C . ALA A 1 105 ? -4.019 -1.473 22.985 1.00 89.19 105 ALA A C 1
ATOM 839 O O . ALA A 1 105 ? -2.807 -1.271 23.096 1.00 89.19 105 ALA A O 1
ATOM 840 N N . ALA A 1 106 ? -4.922 -0.695 23.589 1.00 89.12 106 ALA A N 1
ATOM 841 C CA . ALA A 1 106 ? -4.569 0.467 24.399 1.00 89.12 106 ALA A CA 1
ATOM 842 C C . ALA A 1 106 ? -3.825 0.112 25.701 1.00 89.12 106 ALA A C 1
ATOM 844 O O . ALA A 1 106 ? -3.071 0.939 26.215 1.00 89.12 106 ALA A O 1
ATOM 845 N N . LEU A 1 107 ? -3.942 -1.125 26.209 1.00 86.94 107 LEU A N 1
ATOM 846 C CA . LEU A 1 107 ? -3.175 -1.582 27.382 1.00 86.94 107 LEU A CA 1
ATOM 847 C C . LEU A 1 107 ? -1.656 -1.554 27.160 1.00 86.94 107 LEU A C 1
ATOM 849 O O . LEU A 1 107 ? -0.900 -1.490 28.126 1.00 86.94 107 LEU A O 1
ATOM 853 N N . SER A 1 108 ? -1.198 -1.574 25.907 1.00 87.06 108 SER A N 1
ATOM 854 C CA . SER A 1 108 ? 0.221 -1.426 25.565 1.00 87.06 108 SER A CA 1
ATOM 855 C C . SER A 1 108 ? 0.702 0.034 25.547 1.00 87.06 108 SER A C 1
ATOM 857 O O . SER A 1 108 ? 1.837 0.282 25.157 1.00 87.06 108 SER A O 1
ATOM 859 N N . GLY A 1 109 ? -0.135 0.996 25.955 1.00 84.81 109 GLY A N 1
ATOM 860 C CA . GLY A 1 109 ? 0.196 2.425 25.984 1.00 84.81 109 GLY A CA 1
ATOM 861 C C . GLY A 1 109 ? -0.091 3.176 24.680 1.00 84.81 109 GLY A C 1
ATOM 862 O O . GLY A 1 109 ? 0.306 4.330 24.551 1.00 84.81 109 GLY A O 1
ATOM 863 N N . HIS A 1 110 ? -0.774 2.545 23.720 1.00 87.25 110 HIS A N 1
ATOM 864 C CA . HIS A 1 110 ? -1.202 3.192 22.478 1.00 87.25 110 HIS A CA 1
ATOM 865 C C . HIS A 1 110 ? -2.517 3.943 22.686 1.00 87.25 110 HIS A C 1
ATOM 867 O O . HIS A 1 110 ? -3.429 3.437 23.342 1.00 87.25 110 HIS A O 1
ATOM 873 N N . THR A 1 111 ? -2.634 5.124 22.087 1.00 88.81 111 THR A N 1
ATOM 874 C CA . THR A 1 111 ? -3.850 5.943 22.142 1.00 88.81 111 THR A CA 1
ATOM 875 C C . THR A 1 111 ? -4.412 6.166 20.741 1.00 88.81 111 THR A C 1
ATOM 877 O O . THR A 1 111 ? -3.766 5.856 19.733 1.00 88.81 111 THR A O 1
ATOM 880 N N . ASP A 1 112 ? -5.632 6.690 20.647 1.00 90.31 112 ASP A N 1
ATOM 881 C CA . ASP A 1 112 ? -6.226 7.033 19.350 1.00 90.31 112 ASP A CA 1
ATOM 882 C C . ASP A 1 112 ? -5.398 8.129 18.642 1.00 90.31 112 ASP A C 1
ATOM 884 O O . ASP A 1 112 ? -5.221 8.094 17.423 1.00 90.31 112 ASP A O 1
ATOM 888 N N . GLU A 1 113 ? -4.788 9.051 19.397 1.00 87.81 113 GLU A N 1
ATOM 889 C CA . GLU A 1 113 ? -3.902 10.089 18.856 1.00 87.81 113 GLU A CA 1
ATOM 890 C C . GLU A 1 113 ? -2.592 9.516 18.300 1.00 87.81 113 GLU A C 1
ATOM 892 O O . GLU A 1 113 ? -2.027 10.076 17.360 1.00 87.81 113 GLU A O 1
ATOM 897 N N . SER A 1 114 ? -2.115 8.387 18.835 1.00 89.06 114 SER A N 1
ATOM 898 C CA . SER A 1 114 ? -0.867 7.756 18.392 1.00 89.06 114 SER A CA 1
ATOM 899 C C . SER A 1 114 ? -1.012 6.931 17.104 1.00 89.06 114 SER A C 1
ATOM 901 O O . SER A 1 114 ? -0.049 6.291 16.688 1.00 89.06 114 SER A O 1
ATOM 903 N N . LEU A 1 115 ? -2.199 6.888 16.483 1.00 90.69 115 LEU A N 1
ATOM 904 C CA . LEU A 1 115 ? -2.435 6.214 15.197 1.00 90.69 115 LEU A CA 1
ATOM 905 C C . LEU A 1 115 ? -1.680 6.911 14.062 1.00 90.69 115 LEU A C 1
ATOM 907 O O . LEU A 1 115 ? -2.047 8.015 13.655 1.00 90.69 115 LEU A O 1
ATOM 911 N N . SER A 1 116 ? -0.660 6.256 13.516 1.00 89.31 116 SER A N 1
ATOM 912 C CA . SER A 1 116 ? 0.243 6.862 12.524 1.00 89.31 116 SER A CA 1
ATOM 913 C C . SER A 1 116 ? 0.152 6.255 11.125 1.00 89.31 116 SER A C 1
ATOM 915 O O . SER A 1 116 ? 0.605 6.880 10.170 1.00 89.31 116 SER A O 1
ATOM 917 N N . SER A 1 117 ? -0.451 5.073 10.973 1.00 91.88 117 SER A N 1
ATOM 918 C CA . SER A 1 117 ? -0.557 4.390 9.681 1.00 91.88 117 SER A CA 1
ATOM 919 C C . SER A 1 117 ? -1.898 3.685 9.500 1.00 91.88 117 SER A C 1
ATOM 921 O O . SER A 1 117 ? -2.601 3.380 10.464 1.00 91.88 117 SER A O 1
ATOM 923 N N . VAL A 1 118 ? -2.241 3.403 8.241 1.00 93.38 118 VAL A N 1
ATOM 924 C CA . VAL A 1 118 ? -3.433 2.620 7.882 1.00 93.38 118 VAL A CA 1
ATOM 925 C C . VAL A 1 118 ? -3.347 1.198 8.440 1.00 93.38 118 VAL A C 1
ATOM 927 O O . VAL A 1 118 ? -4.339 0.689 8.960 1.00 93.38 118 VAL A O 1
ATOM 930 N N . HIS A 1 119 ? -2.160 0.589 8.400 1.00 92.81 119 HIS A N 1
ATOM 931 C CA . HIS A 1 119 ? -1.921 -0.732 8.975 1.00 92.81 119 HIS A CA 1
ATOM 932 C C . HIS A 1 119 ? -2.194 -0.755 10.485 1.00 92.81 119 HIS A C 1
ATOM 934 O O . HIS A 1 119 ? -2.893 -1.630 10.997 1.00 92.81 119 HIS A O 1
ATOM 940 N N . ASP A 1 120 ? -1.684 0.246 11.204 1.00 92.62 120 ASP A N 1
ATOM 941 C CA . ASP A 1 120 ? -1.904 0.407 12.641 1.00 92.62 120 ASP A CA 1
ATOM 942 C C . ASP A 1 120 ? -3.396 0.611 12.962 1.00 92.62 120 ASP A C 1
ATOM 944 O O . ASP A 1 120 ? -3.931 -0.024 13.869 1.00 92.62 120 ASP A O 1
ATOM 948 N N . LEU A 1 121 ? -4.113 1.403 12.157 1.00 94.62 121 LEU A N 1
ATOM 949 C CA . LEU A 1 121 ? -5.566 1.547 12.279 1.00 94.62 121 LEU A CA 1
ATOM 950 C C . LEU A 1 121 ? -6.292 0.206 12.102 1.00 94.62 121 LEU A C 1
ATOM 952 O O . LEU A 1 121 ? -7.070 -0.175 12.971 1.00 94.62 121 LEU A O 1
ATOM 956 N N . CYS A 1 122 ? -6.032 -0.523 11.016 1.00 94.44 122 CYS A N 1
ATOM 957 C CA . CYS A 1 122 ? -6.750 -1.764 10.709 1.00 94.44 122 CYS A CA 1
ATOM 958 C C . CYS A 1 122 ? -6.452 -2.885 11.712 1.00 94.44 122 CYS A C 1
ATOM 960 O O . CYS A 1 122 ? -7.344 -3.650 12.068 1.00 94.44 122 CYS A O 1
ATOM 962 N N . SER A 1 123 ? -5.210 -2.976 12.189 1.00 92.56 123 SER A N 1
ATOM 963 C CA . SER A 1 123 ? -4.775 -4.037 13.107 1.00 92.56 123 SER A CA 1
ATOM 964 C C . SER A 1 123 ? -5.202 -3.816 14.560 1.00 92.56 123 SER A C 1
ATOM 966 O O . SER A 1 123 ? -5.283 -4.780 15.322 1.00 92.56 123 SER A O 1
ATOM 968 N N . THR A 1 124 ? -5.480 -2.571 14.956 1.00 93.50 124 THR A N 1
ATOM 969 C CA . THR A 1 124 ? -5.778 -2.223 16.356 1.00 93.50 124 THR A CA 1
ATOM 970 C C . THR A 1 124 ? -7.178 -1.673 16.585 1.00 93.50 124 THR A C 1
ATOM 972 O O . THR A 1 124 ? -7.514 -1.352 17.728 1.00 93.50 124 THR A O 1
ATOM 975 N N . VAL A 1 125 ? -8.000 -1.566 15.539 1.00 93.75 125 VAL A N 1
ATOM 976 C CA . VAL A 1 125 ? -9.385 -1.102 15.654 1.00 93.75 125 VAL A CA 1
ATOM 977 C C . VAL A 1 125 ? -10.184 -1.964 16.638 1.00 93.75 125 VAL A C 1
ATOM 979 O O . VAL A 1 125 ? -9.977 -3.173 16.761 1.00 93.75 125 VAL A O 1
ATOM 982 N N . ARG A 1 126 ? -11.097 -1.332 17.380 1.00 91.69 126 ARG A N 1
ATOM 983 C CA . ARG A 1 126 ? -11.970 -2.018 18.338 1.00 91.69 126 ARG A CA 1
ATOM 984 C C . ARG A 1 126 ? -12.867 -3.066 17.681 1.00 91.69 126 ARG A C 1
ATOM 986 O O . ARG A 1 126 ? -13.263 -2.942 16.520 1.00 91.69 126 ARG A O 1
ATOM 993 N N . ALA A 1 127 ? -13.279 -4.058 18.470 1.00 89.12 127 ALA A N 1
AT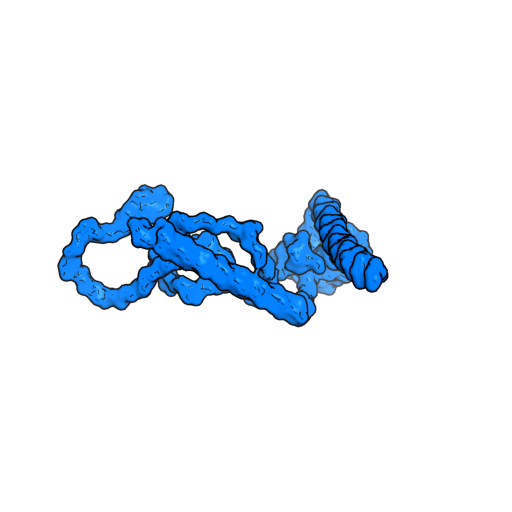OM 994 C CA . ALA A 1 127 ? -14.251 -5.041 18.012 1.00 89.12 127 ALA A CA 1
ATOM 995 C C . ALA A 1 127 ? -15.577 -4.366 17.609 1.00 89.12 127 ALA A C 1
ATOM 997 O O . ALA A 1 127 ? -16.028 -3.406 18.242 1.00 89.12 127 ALA A O 1
ATOM 998 N N . GLY A 1 128 ? -16.204 -4.890 16.552 1.00 88.56 128 GLY A N 1
ATOM 999 C CA . GLY A 1 128 ? -17.433 -4.338 15.969 1.00 88.56 128 GLY A CA 1
ATOM 1000 C C . GLY A 1 128 ? -17.205 -3.407 14.775 1.00 88.56 128 GLY A C 1
ATOM 1001 O O . GLY A 1 128 ? -18.172 -3.049 14.107 1.00 88.56 128 GLY A O 1
ATOM 1002 N N . VAL A 1 129 ? -15.950 -3.066 14.469 1.00 92.44 129 VAL A N 1
ATOM 1003 C CA . VAL A 1 129 ? -15.559 -2.363 13.242 1.00 92.44 129 VAL A CA 1
ATOM 1004 C C . VAL A 1 129 ? -14.695 -3.297 12.403 1.00 92.44 129 VAL A C 1
ATOM 1006 O O . VAL A 1 129 ? -13.725 -3.861 12.903 1.00 92.44 129 VAL A O 1
ATOM 1009 N N . PHE A 1 130 ? -15.054 -3.479 11.134 1.00 90.25 130 PHE A N 1
ATOM 1010 C CA . PHE A 1 130 ? -14.280 -4.280 10.190 1.00 90.25 130 PHE A CA 1
ATOM 1011 C C . PHE A 1 130 ? -13.695 -3.366 9.117 1.00 90.25 130 PHE A C 1
ATOM 1013 O O . PHE A 1 130 ? -14.439 -2.668 8.426 1.00 90.25 130 PHE A O 1
ATOM 1020 N N . LEU A 1 131 ? -12.369 -3.367 9.001 1.00 93.75 131 LEU A N 1
ATOM 1021 C CA . LEU A 1 131 ? -11.626 -2.641 7.980 1.00 93.75 131 LEU A CA 1
ATOM 1022 C C . LEU A 1 131 ? -10.761 -3.635 7.215 1.00 93.75 131 LEU A C 1
ATOM 1024 O O . LEU A 1 131 ? -10.017 -4.401 7.824 1.00 93.75 131 LEU A O 1
ATOM 1028 N N . GLU A 1 132 ? -10.846 -3.596 5.890 1.00 94.00 132 GLU A N 1
ATOM 1029 C CA . GLU A 1 132 ? -9.997 -4.393 5.009 1.00 94.00 132 GLU A CA 1
ATOM 1030 C C . GLU A 1 132 ? -8.902 -3.496 4.434 1.00 94.00 132 GLU A C 1
ATOM 1032 O O . GLU A 1 132 ? -9.182 -2.637 3.593 1.00 94.00 132 GLU A O 1
ATOM 1037 N N . GLU A 1 133 ? -7.656 -3.692 4.872 1.00 93.19 133 GLU A N 1
ATOM 1038 C CA . GLU A 1 133 ? -6.522 -2.834 4.500 1.00 93.19 133 GLU A CA 1
ATOM 1039 C C . GLU A 1 133 ? -6.329 -2.773 2.976 1.00 93.19 133 GLU A C 1
ATOM 1041 O O . GLU A 1 133 ? -6.066 -1.703 2.430 1.00 93.19 133 GLU A O 1
ATOM 1046 N N . ALA A 1 134 ? -6.565 -3.884 2.266 1.00 90.69 134 ALA A N 1
ATOM 1047 C CA . ALA A 1 134 ? -6.453 -3.955 0.808 1.00 90.69 134 ALA A CA 1
ATOM 1048 C C . ALA A 1 134 ? -7.462 -3.069 0.048 1.00 90.69 134 ALA A C 1
ATOM 1050 O O . ALA A 1 134 ? -7.267 -2.797 -1.137 1.00 90.69 134 ALA A O 1
ATOM 1051 N N . THR A 1 135 ? -8.536 -2.620 0.705 1.00 92.12 135 THR A N 1
ATOM 1052 C CA . THR A 1 135 ? -9.550 -1.730 0.107 1.00 92.12 135 THR A CA 1
ATOM 1053 C C . THR A 1 135 ? -9.276 -0.252 0.361 1.00 92.12 135 THR A C 1
ATOM 1055 O O . THR A 1 135 ? -9.914 0.608 -0.247 1.00 92.12 135 THR A O 1
ATOM 1058 N N . ILE A 1 136 ? -8.327 0.060 1.246 1.00 94.44 136 ILE A N 1
ATOM 1059 C CA . ILE A 1 136 ? -8.002 1.433 1.613 1.00 94.44 136 ILE A CA 1
ATOM 1060 C C . ILE A 1 136 ? -7.024 1.986 0.571 1.00 94.44 136 ILE A C 1
ATOM 1062 O O . ILE A 1 136 ? -5.969 1.385 0.354 1.00 94.44 136 ILE A O 1
ATOM 1066 N N . PRO A 1 137 ? -7.328 3.124 -0.082 1.00 92.31 137 PRO A N 1
ATOM 1067 C CA . PRO A 1 137 ? -6.501 3.676 -1.152 1.00 92.31 137 PRO A CA 1
ATOM 1068 C C . PRO A 1 137 ? -5.232 4.336 -0.589 1.00 92.31 137 PRO A C 1
ATOM 1070 O O . PRO A 1 137 ? -5.093 5.556 -0.590 1.00 92.31 137 PRO A O 1
ATOM 1073 N N . HIS A 1 138 ? -4.298 3.519 -0.107 1.00 92.31 138 HIS A N 1
ATOM 1074 C CA . HIS A 1 138 ? -3.056 3.924 0.541 1.00 92.31 138 HIS A CA 1
ATOM 1075 C C . HIS A 1 138 ? -1.846 3.298 -0.165 1.00 92.31 138 HIS A C 1
ATOM 1077 O O . HIS A 1 138 ? -1.801 2.089 -0.398 1.00 92.31 138 HIS A O 1
ATOM 1083 N N . VAL A 1 139 ? -0.838 4.1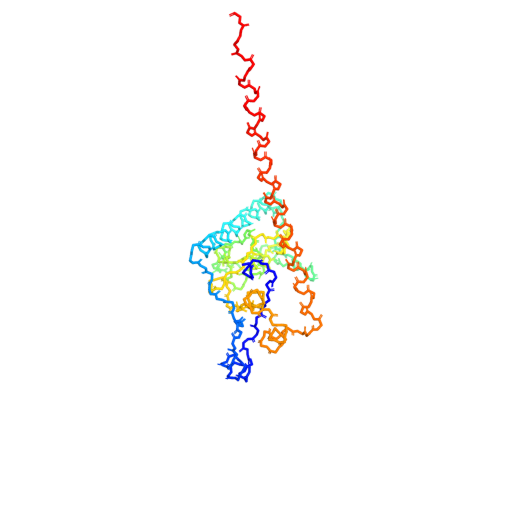13 -0.492 1.00 92.19 139 VAL A N 1
ATOM 1084 C CA . VAL A 1 139 ? 0.374 3.651 -1.189 1.00 92.19 139 VAL A CA 1
ATOM 1085 C C . VAL A 1 139 ? 1.624 4.092 -0.423 1.00 92.19 139 VAL A C 1
ATOM 1087 O O . VAL A 1 139 ? 2.047 5.236 -0.583 1.00 92.19 139 VAL A O 1
ATOM 1090 N N . PRO A 1 140 ? 2.259 3.202 0.365 1.00 90.94 140 PRO A N 1
ATOM 1091 C CA . PRO A 1 140 ? 3.445 3.541 1.148 1.00 90.94 140 PRO A CA 1
ATOM 1092 C C . PRO A 1 140 ? 4.587 4.116 0.301 1.00 90.94 140 PRO A C 1
ATOM 1094 O O . PRO A 1 140 ? 4.999 3.512 -0.699 1.00 90.94 140 PRO A O 1
ATOM 1097 N N . VAL A 1 141 ? 5.139 5.251 0.735 1.00 92.25 141 VAL A N 1
ATOM 1098 C CA . VAL A 1 141 ? 6.229 5.954 0.049 1.00 92.25 141 VAL A CA 1
ATOM 1099 C C . VAL A 1 141 ? 7.564 5.738 0.759 1.00 92.25 141 VAL A C 1
ATOM 1101 O O . VAL A 1 141 ? 7.730 6.132 1.906 1.00 92.25 141 VAL A O 1
ATOM 1104 N N . TYR A 1 142 ? 8.562 5.183 0.067 1.00 90.31 142 TYR A N 1
ATOM 1105 C CA . TYR A 1 142 ? 9.933 5.086 0.587 1.00 90.31 142 TYR A CA 1
ATOM 1106 C C . TYR A 1 142 ? 10.677 6.433 0.480 1.00 90.31 142 TYR A C 1
ATOM 1108 O O . TYR A 1 142 ? 10.660 7.027 -0.606 1.00 90.31 142 TYR A O 1
ATOM 1116 N N . PRO A 1 143 ? 11.411 6.896 1.514 1.00 90.56 143 PRO A N 1
ATOM 1117 C CA . PRO A 1 143 ? 11.602 6.318 2.855 1.00 90.56 143 PRO A CA 1
ATOM 1118 C C . PRO A 1 143 ? 10.712 6.976 3.934 1.00 90.56 143 PRO A C 1
ATOM 1120 O O . PRO A 1 143 ? 11.137 7.137 5.070 1.00 90.56 143 PRO A O 1
ATOM 1123 N N . ILE A 1 144 ? 9.546 7.501 3.555 1.00 90.31 144 ILE A N 1
ATOM 1124 C CA . ILE A 1 144 ? 8.716 8.352 4.420 1.00 90.31 144 ILE A CA 1
ATOM 1125 C C . ILE A 1 144 ? 7.742 7.503 5.238 1.00 90.31 144 ILE A C 1
ATOM 1127 O O . ILE A 1 144 ? 7.757 7.568 6.461 1.00 90.31 144 ILE A O 1
ATOM 1131 N N . ASP A 1 145 ? 6.935 6.686 4.560 1.00 87.69 145 ASP A N 1
ATOM 1132 C CA . ASP A 1 145 ? 5.927 5.822 5.186 1.00 87.69 145 ASP A CA 1
ATOM 1133 C C . ASP A 1 145 ? 6.441 4.386 5.390 1.00 87.69 145 ASP A C 1
ATOM 1135 O O . ASP A 1 145 ? 5.818 3.586 6.082 1.00 87.69 145 ASP A O 1
ATOM 1139 N N . SER A 1 146 ? 7.542 4.020 4.728 1.00 87.25 146 SER A N 1
ATOM 1140 C CA . SER A 1 146 ? 8.096 2.666 4.744 1.00 87.25 146 SER A CA 1
ATOM 1141 C C . SER A 1 146 ? 9.603 2.676 4.509 1.00 87.25 146 SER A C 1
ATOM 1143 O O . SER A 1 146 ? 10.100 3.402 3.647 1.00 87.25 146 SER A O 1
ATOM 1145 N N . ASP A 1 147 ? 10.315 1.803 5.219 1.00 88.44 147 ASP A N 1
ATOM 1146 C CA . ASP A 1 147 ? 11.747 1.545 5.027 1.00 88.44 147 ASP A CA 1
ATOM 1147 C C . ASP A 1 147 ? 12.030 0.530 3.904 1.00 88.44 147 ASP A C 1
ATOM 1149 O O . ASP A 1 147 ? 13.187 0.266 3.557 1.00 88.44 147 ASP A O 1
ATOM 1153 N N . GLU A 1 148 ? 10.986 -0.044 3.302 1.00 89.38 148 GLU A N 1
ATOM 1154 C CA . GLU A 1 148 ? 11.115 -1.069 2.274 1.00 89.38 148 GLU A CA 1
ATOM 1155 C C . GLU A 1 148 ? 11.548 -0.474 0.931 1.00 89.38 148 GLU A C 1
ATOM 1157 O O . GLU A 1 148 ? 10.883 0.378 0.334 1.00 89.38 148 GLU A O 1
ATOM 1162 N N . ARG A 1 149 ? 12.667 -0.976 0.402 1.00 90.81 149 ARG A N 1
ATOM 1163 C CA . ARG A 1 149 ? 13.133 -0.609 -0.936 1.00 90.81 149 ARG A CA 1
ATOM 1164 C C . ARG A 1 149 ? 12.386 -1.398 -1.999 1.00 90.81 149 ARG A C 1
ATOM 1166 O O . ARG A 1 149 ? 12.247 -2.618 -1.915 1.00 90.81 149 ARG A O 1
ATOM 1173 N N . LEU A 1 150 ? 11.973 -0.694 -3.046 1.00 93.38 150 LEU A N 1
ATOM 1174 C CA . LEU A 1 150 ? 11.270 -1.287 -4.175 1.00 93.38 150 LEU A CA 1
ATOM 1175 C C . LEU A 1 150 ? 12.231 -1.696 -5.292 1.00 93.38 150 LEU A C 1
ATOM 1177 O O . LEU A 1 150 ? 13.260 -1.060 -5.532 1.00 93.38 150 LEU A O 1
ATOM 1181 N N . ASN A 1 151 ? 11.842 -2.753 -5.992 1.00 93.75 151 ASN A N 1
ATOM 1182 C CA . ASN A 1 151 ? 12.492 -3.269 -7.180 1.00 93.75 151 ASN A CA 1
ATOM 1183 C C . ASN A 1 151 ? 12.170 -2.396 -8.393 1.00 93.75 151 ASN A C 1
ATOM 1185 O O . ASN A 1 151 ? 11.007 -2.063 -8.635 1.00 93.75 151 ASN A O 1
ATOM 1189 N N . ALA A 1 152 ? 13.189 -2.038 -9.170 1.00 94.12 152 ALA A N 1
ATOM 1190 C CA . ALA A 1 152 ? 13.028 -1.260 -10.388 1.00 94.12 152 ALA A CA 1
ATOM 1191 C C . ALA A 1 152 ? 12.814 -2.107 -11.649 1.00 94.12 152 ALA A C 1
ATOM 1193 O O . ALA A 1 152 ? 12.779 -1.518 -12.719 1.00 94.12 152 ALA A O 1
ATOM 1194 N N . TYR A 1 153 ? 12.581 -3.420 -11.567 1.00 93.75 153 TYR A N 1
ATOM 1195 C CA . TYR A 1 153 ? 12.484 -4.313 -12.735 1.00 93.75 153 TYR A CA 1
ATOM 1196 C C . TYR A 1 153 ? 11.658 -3.785 -13.922 1.00 93.75 153 TYR A C 1
ATOM 1198 O O . TYR A 1 153 ? 12.078 -3.940 -15.061 1.00 93.75 153 TYR A O 1
ATOM 1206 N N . ILE A 1 154 ? 10.510 -3.127 -13.695 1.00 93.81 154 ILE A N 1
ATOM 1207 C CA . ILE A 1 154 ? 9.731 -2.502 -14.782 1.00 93.81 154 ILE A CA 1
ATOM 1208 C C . ILE A 1 154 ? 10.533 -1.355 -15.404 1.00 93.81 154 ILE A C 1
ATOM 1210 O O . ILE A 1 154 ? 10.677 -1.275 -16.617 1.00 93.81 154 ILE A O 1
ATOM 1214 N N . TYR A 1 155 ? 11.058 -0.455 -14.572 1.00 91.88 155 TYR A N 1
ATOM 1215 C CA . TYR A 1 155 ? 11.870 0.672 -15.024 1.00 91.88 155 TYR A CA 1
ATOM 1216 C C . TYR A 1 155 ? 13.119 0.190 -15.778 1.00 91.88 155 TYR A C 1
ATOM 1218 O O . TYR A 1 155 ? 13.434 0.713 -16.843 1.00 91.88 155 TYR A O 1
ATOM 1226 N N . ASP A 1 156 ? 13.778 -0.842 -15.256 1.00 91.69 156 ASP A N 1
ATOM 1227 C CA . ASP A 1 156 ? 14.943 -1.481 -15.858 1.00 91.69 156 ASP A CA 1
ATOM 1228 C C . ASP A 1 156 ? 14.605 -2.121 -17.212 1.00 91.69 156 ASP A C 1
ATOM 1230 O O . ASP A 1 156 ? 15.274 -1.862 -18.213 1.00 91.69 156 ASP A O 1
ATOM 1234 N N . PHE A 1 157 ? 13.497 -2.866 -17.279 1.00 92.81 157 PHE A N 1
ATOM 1235 C CA . PHE A 1 157 ? 13.001 -3.481 -18.507 1.00 92.81 157 PHE A CA 1
ATOM 1236 C C . PHE A 1 157 ? 12.715 -2.450 -19.600 1.00 92.81 157 PHE A C 1
ATOM 1238 O O . PHE A 1 157 ? 13.175 -2.615 -20.724 1.00 92.81 157 PHE A O 1
ATOM 1245 N N . PHE A 1 158 ? 12.004 -1.362 -19.292 1.00 90.25 158 PHE A N 1
ATOM 1246 C CA . PHE A 1 158 ? 11.697 -0.333 -20.294 1.00 90.25 158 PHE A CA 1
ATOM 1247 C C . PHE A 1 158 ? 12.923 0.475 -20.729 1.00 90.25 158 PHE A C 1
ATOM 1249 O O . PHE A 1 158 ? 12.915 1.061 -21.809 1.00 90.25 158 PHE A O 1
ATOM 1256 N N . LYS A 1 159 ? 13.975 0.510 -19.908 1.00 89.25 159 LYS A N 1
ATOM 1257 C CA . LYS A 1 159 ? 15.224 1.194 -20.241 1.00 89.25 159 LYS A CA 1
ATOM 1258 C C . LYS A 1 159 ? 16.173 0.320 -21.068 1.00 89.25 159 LYS A C 1
ATOM 1260 O O . LYS A 1 159 ? 16.852 0.848 -21.945 1.00 89.25 159 LYS A O 1
ATOM 1265 N N . HIS A 1 160 ? 16.237 -0.982 -20.786 1.00 88.06 160 HIS A N 1
ATOM 1266 C CA . HIS A 1 160 ? 17.271 -1.876 -21.322 1.00 88.06 160 HIS A CA 1
ATOM 1267 C C . HIS A 1 160 ? 16.737 -3.063 -22.139 1.00 88.06 160 HIS A C 1
ATOM 1269 O O . HIS A 1 160 ? 17.450 -3.569 -22.999 1.00 88.06 160 HIS A O 1
ATOM 1275 N N . GLY A 1 161 ? 15.506 -3.517 -21.897 1.00 88.00 161 GLY A N 1
ATOM 1276 C CA . GLY A 1 161 ? 14.878 -4.641 -22.606 1.00 88.00 161 GLY A CA 1
ATOM 1277 C C . GLY A 1 161 ? 15.459 -6.027 -22.293 1.00 88.00 161 GLY A C 1
ATOM 1278 O O . GLY A 1 161 ? 15.098 -6.998 -22.956 1.00 88.00 161 GLY A O 1
ATOM 1279 N N . ASP A 1 162 ? 16.348 -6.146 -21.303 1.00 89.69 162 ASP A N 1
ATOM 1280 C CA . ASP A 1 162 ? 17.092 -7.378 -21.020 1.00 89.69 162 ASP A CA 1
ATOM 1281 C C . ASP A 1 162 ? 16.398 -8.261 -19.964 1.00 89.69 16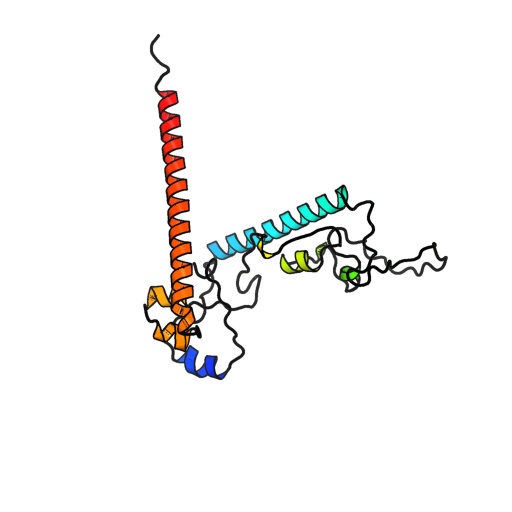2 ASP A C 1
ATOM 1283 O O . ASP A 1 162 ? 16.454 -8.003 -18.761 1.00 89.69 162 ASP A O 1
ATOM 1287 N N . LEU A 1 163 ? 15.779 -9.356 -20.415 1.00 90.25 163 LEU A N 1
ATOM 1288 C CA . LEU A 1 163 ? 15.116 -10.341 -19.549 1.00 90.25 163 LEU A CA 1
ATOM 1289 C C . LEU A 1 163 ? 16.093 -11.148 -18.674 1.00 90.25 163 LEU A C 1
ATOM 1291 O O . LEU A 1 163 ? 15.730 -11.590 -17.577 1.00 90.25 163 LEU A O 1
ATOM 1295 N N . VAL A 1 164 ? 17.328 -11.352 -19.142 1.00 89.19 164 VAL A N 1
ATOM 1296 C CA . VAL A 1 164 ? 18.363 -12.070 -18.387 1.00 89.19 164 VAL A CA 1
ATOM 1297 C C . VAL A 1 164 ? 18.797 -11.216 -17.203 1.00 89.19 164 VAL A C 1
ATOM 1299 O O . VAL A 1 164 ? 18.918 -11.730 -16.089 1.00 89.19 164 VAL A O 1
ATOM 1302 N N . ALA A 1 165 ? 18.939 -9.907 -17.411 1.00 87.69 165 ALA A N 1
ATOM 1303 C CA . ALA A 1 165 ? 19.241 -8.962 -16.344 1.00 87.69 165 ALA A CA 1
ATOM 1304 C C . ALA A 1 165 ? 18.113 -8.867 -15.299 1.00 87.69 165 ALA A C 1
ATOM 1306 O O . ALA A 1 165 ? 18.388 -8.805 -14.100 1.00 87.69 165 ALA A O 1
ATOM 1307 N N . LEU A 1 166 ? 16.836 -8.971 -15.694 1.00 91.00 166 LEU A N 1
ATOM 1308 C CA . LEU A 1 166 ? 15.735 -9.049 -14.719 1.00 91.00 166 LEU A CA 1
ATOM 1309 C C . LEU A 1 166 ? 15.828 -10.292 -13.821 1.00 91.00 166 LEU A C 1
ATOM 1311 O O . LEU A 1 166 ? 15.558 -10.226 -12.620 1.00 91.00 166 LEU A O 1
ATOM 1315 N N . THR A 1 167 ? 16.241 -11.421 -14.395 1.00 91.56 167 THR A N 1
ATOM 1316 C CA . THR A 1 167 ? 16.367 -12.674 -13.643 1.00 91.56 167 THR A CA 1
ATOM 1317 C C . THR A 1 167 ? 17.584 -12.647 -12.717 1.00 91.56 167 THR A C 1
ATOM 1319 O O . THR A 1 167 ? 17.485 -12.982 -11.536 1.00 91.56 167 THR A O 1
ATOM 1322 N N . ARG A 1 168 ? 18.737 -12.222 -13.245 1.00 88.44 168 ARG A N 1
ATOM 1323 C CA . ARG A 1 168 ? 20.023 -12.221 -12.536 1.00 88.44 168 ARG A CA 1
ATOM 1324 C C . ARG A 1 168 ? 20.124 -11.091 -11.510 1.00 88.44 168 ARG A C 1
ATOM 1326 O O . ARG A 1 168 ? 20.464 -11.341 -10.356 1.00 88.44 168 ARG A O 1
ATOM 1333 N N . ASP A 1 169 ? 19.810 -9.867 -11.925 1.00 89.56 169 ASP A N 1
ATOM 1334 C CA . ASP A 1 169 ? 20.124 -8.654 -11.166 1.00 89.56 169 ASP A CA 1
ATOM 1335 C C . ASP A 1 169 ? 18.924 -8.192 -10.338 1.00 89.56 169 ASP A C 1
ATOM 1337 O O . ASP A 1 169 ? 19.068 -7.904 -9.150 1.00 89.56 169 ASP A O 1
ATOM 1341 N N . ASN A 1 170 ? 17.718 -8.216 -10.915 1.00 88.56 170 ASN A N 1
ATOM 1342 C CA . ASN A 1 170 ? 16.481 -7.849 -10.212 1.00 88.56 170 ASN A CA 1
ATOM 1343 C C . ASN A 1 170 ? 15.873 -9.020 -9.407 1.00 88.56 170 ASN A C 1
ATOM 1345 O O . ASN A 1 170 ? 14.836 -8.844 -8.770 1.00 88.56 170 ASN A O 1
ATOM 1349 N N . ARG A 1 171 ? 16.512 -10.203 -9.401 1.00 89.50 171 ARG A N 1
ATOM 1350 C CA . ARG A 1 171 ? 16.119 -11.403 -8.629 1.00 89.50 171 ARG A CA 1
ATOM 1351 C C . ARG A 1 171 ? 14.679 -11.871 -8.852 1.00 89.50 171 ARG A C 1
ATOM 1353 O O . ARG A 1 171 ? 14.050 -12.437 -7.957 1.00 89.50 171 ARG A O 1
ATOM 1360 N N . ILE A 1 172 ? 14.159 -11.670 -10.055 1.00 91.44 172 ILE A N 1
ATOM 1361 C CA . ILE A 1 172 ? 12.865 -12.224 -10.445 1.00 91.44 172 ILE A CA 1
ATOM 1362 C C . ILE A 1 172 ? 13.085 -13.654 -10.926 1.00 91.44 172 ILE A C 1
ATOM 1364 O O . ILE A 1 172 ? 14.009 -13.925 -11.686 1.00 91.44 172 ILE A O 1
ATOM 1368 N N . LYS A 1 173 ? 12.252 -14.605 -10.498 1.00 92.12 173 LYS A N 1
ATOM 1369 C CA . LYS A 1 173 ? 12.351 -15.974 -11.021 1.00 92.12 173 LYS A CA 1
ATOM 1370 C C . LYS A 1 173 ? 12.062 -15.951 -12.520 1.00 92.12 173 LYS A C 1
ATOM 1372 O O . LYS A 1 173 ? 11.077 -15.352 -12.934 1.00 92.12 173 LYS A O 1
ATOM 1377 N N . GLY A 1 174 ? 12.869 -16.642 -13.326 1.00 89.62 174 GLY A N 1
ATOM 1378 C CA . GLY A 1 174 ? 12.736 -16.602 -14.791 1.00 89.62 174 GLY A CA 1
ATOM 1379 C C . GLY A 1 174 ? 11.330 -16.949 -15.300 1.00 89.62 174 GLY A C 1
ATOM 1380 O O . GLY A 1 174 ? 10.842 -16.311 -16.227 1.00 89.62 174 GLY A O 1
ATOM 1381 N N . GLY A 1 175 ? 10.644 -17.894 -14.644 1.00 88.38 175 GLY A N 1
ATOM 1382 C CA . GLY A 1 175 ? 9.250 -18.236 -14.954 1.00 88.38 175 GLY A CA 1
ATOM 1383 C C . GLY A 1 175 ? 8.239 -17.123 -14.647 1.00 88.38 175 GLY A C 1
ATOM 1384 O O . GLY A 1 175 ? 7.212 -17.048 -15.312 1.00 88.38 175 GLY A O 1
ATOM 1385 N N . ASP A 1 176 ? 8.551 -16.229 -13.706 1.00 93.12 176 ASP A N 1
ATOM 1386 C CA . ASP A 1 176 ? 7.666 -15.154 -13.243 1.00 93.12 176 ASP A CA 1
ATOM 1387 C C . ASP A 1 176 ? 7.851 -13.855 -14.043 1.00 93.12 176 ASP A C 1
ATOM 1389 O O . ASP A 1 176 ? 6.944 -13.025 -14.086 1.00 93.12 176 ASP A O 1
ATOM 1393 N N . VAL A 1 177 ? 8.998 -13.677 -14.718 1.00 93.25 177 VAL A N 1
ATOM 1394 C CA . VAL A 1 177 ? 9.310 -12.456 -15.489 1.00 93.25 177 VAL A CA 1
ATOM 1395 C C . VAL A 1 177 ? 8.208 -12.149 -16.500 1.00 93.25 177 VAL A C 1
ATOM 1397 O O . VAL A 1 177 ? 7.712 -11.024 -16.558 1.00 93.25 177 VAL A O 1
ATOM 1400 N N . TRP A 1 178 ? 7.794 -13.154 -17.277 1.00 91.62 178 TRP A N 1
ATOM 1401 C CA . TRP A 1 178 ? 6.742 -12.973 -18.274 1.00 91.62 178 TRP A CA 1
ATOM 1402 C C . TRP A 1 178 ? 5.410 -12.582 -17.629 1.00 91.62 178 TRP A C 1
ATOM 1404 O O . TRP A 1 178 ? 4.750 -11.674 -18.127 1.00 91.62 178 TRP A O 1
ATOM 1414 N N . PHE A 1 179 ? 5.038 -13.209 -16.507 1.00 93.38 179 PHE A N 1
ATOM 1415 C CA . PHE A 1 179 ? 3.789 -12.903 -15.809 1.00 93.38 179 PHE A CA 1
ATOM 1416 C C . PHE A 1 179 ? 3.773 -11.473 -15.276 1.00 93.38 179 PHE A C 1
ATOM 1418 O O . PHE A 1 179 ? 2.794 -10.770 -15.503 1.00 93.38 179 PHE A O 1
ATOM 1425 N N . PHE A 1 180 ? 4.856 -11.004 -14.650 1.00 93.69 180 PHE A N 1
ATOM 1426 C CA . PHE A 1 180 ? 4.918 -9.630 -14.143 1.00 93.69 180 PHE A CA 1
ATOM 1427 C C . PHE A 1 180 ? 4.872 -8.586 -15.260 1.00 93.69 180 PHE A C 1
ATOM 1429 O O . PHE A 1 180 ? 4.161 -7.587 -15.149 1.00 93.69 180 PHE A O 1
ATOM 1436 N N . LEU A 1 181 ? 5.585 -8.817 -16.366 1.00 93.31 181 LEU A N 1
ATOM 1437 C CA . LEU A 1 181 ? 5.539 -7.912 -17.516 1.00 93.31 181 LEU A CA 1
ATOM 1438 C C . LEU A 1 181 ? 4.168 -7.940 -18.203 1.00 93.31 181 LEU A C 1
ATOM 1440 O O . LEU A 1 181 ? 3.656 -6.895 -18.612 1.00 93.31 181 LEU A O 1
ATOM 1444 N N . LYS A 1 182 ? 3.548 -9.121 -18.305 1.00 93.94 182 LYS A N 1
ATOM 1445 C CA . LYS A 1 182 ? 2.208 -9.276 -18.870 1.00 93.94 182 LYS A CA 1
ATOM 1446 C C . LYS A 1 182 ? 1.156 -8.586 -18.006 1.00 93.94 182 LYS A C 1
ATOM 1448 O O . LYS A 1 182 ? 0.342 -7.848 -18.557 1.00 93.94 182 LYS A O 1
ATOM 1453 N N . ASP A 1 183 ? 1.193 -8.773 -16.694 1.00 94.12 183 ASP A N 1
ATOM 1454 C CA . ASP A 1 183 ? 0.291 -8.111 -15.752 1.00 94.12 183 ASP A CA 1
ATOM 1455 C C . ASP A 1 183 ? 0.413 -6.584 -15.854 1.00 94.12 183 ASP A C 1
ATOM 1457 O O . ASP A 1 183 ? -0.570 -5.881 -16.096 1.00 94.12 183 ASP A O 1
ATOM 1461 N N . PHE A 1 184 ? 1.644 -6.064 -15.851 1.00 94.44 184 PHE A N 1
ATOM 1462 C CA . PHE A 1 184 ? 1.875 -4.632 -16.030 1.00 94.44 184 PHE A CA 1
ATOM 1463 C C . PHE A 1 184 ? 1.369 -4.104 -17.385 1.00 94.44 184 PHE A C 1
ATOM 1465 O O . PHE A 1 184 ? 0.854 -2.988 -17.458 1.00 94.44 184 PHE A O 1
ATOM 1472 N N . SER A 1 185 ? 1.451 -4.897 -18.460 1.00 94.06 185 SER A N 1
ATOM 1473 C CA . SER A 1 185 ? 0.883 -4.502 -19.759 1.00 94.06 185 SER A CA 1
ATOM 1474 C C . SER A 1 185 ? -0.639 -4.327 -19.710 1.00 94.06 185 SER A C 1
ATOM 1476 O O . SER A 1 185 ? -1.170 -3.420 -20.351 1.00 94.06 185 SER A O 1
ATOM 1478 N N . VAL A 1 186 ? -1.338 -5.154 -18.923 1.00 95.62 186 VAL A N 1
ATOM 1479 C CA . VAL A 1 186 ? -2.787 -5.032 -18.715 1.00 95.62 186 VAL A CA 1
ATOM 1480 C C . VAL A 1 186 ? -3.090 -3.776 -17.907 1.00 95.62 186 VAL A C 1
ATOM 1482 O O . VAL A 1 186 ? -3.971 -3.014 -18.289 1.00 95.62 186 VAL A O 1
ATOM 1485 N N . VAL A 1 187 ? -2.309 -3.496 -16.859 1.00 94.62 187 VAL A N 1
ATOM 1486 C CA . VAL A 1 187 ? -2.428 -2.248 -16.087 1.00 94.62 187 VAL A CA 1
ATOM 1487 C C . VAL A 1 187 ? -2.283 -1.020 -16.990 1.00 94.62 187 VAL A C 1
ATOM 1489 O O . VAL A 1 187 ? -3.109 -0.112 -16.923 1.00 94.62 187 VAL A O 1
ATOM 1492 N N . LEU A 1 188 ? -1.277 -0.989 -17.870 1.00 94.31 188 LEU A N 1
ATOM 1493 C CA . LEU A 1 188 ? -1.099 0.112 -18.820 1.00 94.31 188 LEU A CA 1
ATOM 1494 C C . LEU A 1 188 ? -2.284 0.250 -19.779 1.00 94.31 188 LEU A C 1
ATOM 1496 O O . LEU A 1 188 ? -2.755 1.365 -19.994 1.00 94.31 188 LEU A O 1
ATOM 1500 N N . ALA A 1 189 ? -2.782 -0.862 -20.326 1.00 95.94 189 ALA A N 1
ATOM 1501 C CA . ALA A 1 189 ? -3.947 -0.847 -21.203 1.00 95.94 189 ALA A CA 1
ATOM 1502 C C . ALA A 1 189 ? -5.183 -0.278 -20.489 1.00 95.94 189 ALA A C 1
ATOM 1504 O O . ALA A 1 189 ? -5.887 0.558 -21.057 1.00 95.94 189 ALA A O 1
ATOM 1505 N N . THR A 1 190 ? -5.407 -0.663 -19.230 1.00 95.56 190 THR A N 1
ATOM 1506 C CA . THR A 1 190 ? -6.494 -0.127 -18.404 1.00 95.56 190 THR A CA 1
ATOM 1507 C C . THR A 1 190 ? -6.327 1.369 -18.167 1.00 95.56 190 THR A C 1
ATOM 1509 O O . THR A 1 190 ? -7.277 2.114 -18.368 1.00 95.56 190 THR A O 1
ATOM 1512 N N . ILE A 1 191 ? -5.127 1.839 -17.811 1.00 94.00 191 ILE A N 1
ATOM 1513 C CA . ILE A 1 191 ? -4.869 3.273 -17.590 1.00 94.00 191 ILE A CA 1
ATOM 1514 C C . ILE A 1 191 ? -5.136 4.077 -18.863 1.00 94.00 191 ILE A C 1
ATOM 1516 O O . ILE A 1 191 ? -5.842 5.081 -18.814 1.00 94.00 191 ILE A O 1
ATOM 1520 N N . VAL A 1 192 ? -4.610 3.623 -20.004 1.00 95.06 192 VAL A N 1
ATOM 1521 C CA . VAL A 1 192 ? -4.839 4.278 -21.299 1.00 95.06 192 VAL A CA 1
ATOM 1522 C C . VAL A 1 192 ? -6.328 4.301 -21.629 1.00 95.06 192 VAL A C 1
ATOM 1524 O O . VAL A 1 192 ? -6.840 5.342 -22.025 1.00 95.06 192 VAL A O 1
ATOM 1527 N N . THR A 1 193 ? -7.040 3.193 -21.420 1.00 96.06 193 THR A N 1
ATOM 1528 C CA . THR A 1 193 ? -8.480 3.102 -21.698 1.00 96.06 193 THR A CA 1
ATOM 1529 C C . THR A 1 193 ? -9.281 4.046 -20.804 1.00 96.06 193 THR A C 1
ATOM 1531 O O . THR A 1 193 ? -10.095 4.813 -21.309 1.00 96.06 193 THR A O 1
ATOM 1534 N N . SER A 1 194 ? -9.018 4.050 -19.496 1.00 94.94 194 SER A N 1
ATOM 1535 C CA . SER A 1 194 ? -9.701 4.921 -18.536 1.00 94.94 194 SER A CA 1
ATOM 1536 C C . SER A 1 194 ? -9.468 6.400 -18.836 1.00 94.94 194 SER A C 1
ATOM 1538 O O . SER A 1 194 ? -10.424 7.167 -18.849 1.00 94.94 194 SER A O 1
ATOM 1540 N N . LEU A 1 195 ? -8.226 6.799 -19.131 1.00 94.12 195 LEU A N 1
ATOM 1541 C CA . LEU A 1 195 ? -7.910 8.182 -19.497 1.00 94.12 195 LEU A CA 1
ATOM 1542 C C . LEU A 1 195 ? -8.531 8.572 -20.842 1.00 94.12 195 LEU A C 1
ATOM 1544 O O . LEU A 1 195 ? -9.086 9.657 -20.959 1.00 94.12 195 LEU A O 1
ATOM 1548 N N . THR A 1 196 ? -8.494 7.682 -21.836 1.00 93.81 196 THR A N 1
ATOM 1549 C CA . THR A 1 196 ? -9.127 7.926 -23.143 1.00 93.81 196 THR A CA 1
ATOM 1550 C C . THR A 1 196 ? -10.630 8.140 -22.994 1.00 93.81 196 THR A C 1
ATOM 1552 O O . THR A 1 196 ? -11.181 9.067 -23.579 1.00 93.81 196 THR A O 1
ATOM 1555 N N . ASN A 1 197 ? -11.293 7.299 -22.199 1.00 93.06 197 ASN A N 1
ATOM 1556 C CA . ASN A 1 197 ? -12.727 7.412 -21.951 1.00 93.06 197 ASN A CA 1
ATOM 1557 C C . ASN A 1 197 ? -13.066 8.680 -21.168 1.00 93.06 197 ASN A C 1
ATOM 1559 O O . ASN A 1 197 ? -14.038 9.343 -21.504 1.00 93.06 197 ASN A O 1
ATOM 1563 N N . TYR A 1 198 ? -12.252 9.034 -20.171 1.00 93.00 198 TYR A N 1
ATOM 1564 C CA . TYR A 1 198 ? -12.419 10.273 -19.417 1.00 93.00 198 TYR A CA 1
ATOM 1565 C C . TYR A 1 198 ? -12.320 11.503 -20.328 1.00 93.00 198 TYR A C 1
ATOM 1567 O O . TYR A 1 198 ? -13.202 12.348 -20.309 1.00 93.00 198 TYR A O 1
ATOM 1575 N N . MET A 1 199 ? -11.296 11.563 -21.186 1.00 91.62 199 MET A N 1
ATOM 1576 C CA . MET A 1 199 ? -11.109 12.680 -22.119 1.00 91.62 199 MET A CA 1
ATOM 1577 C C . MET A 1 199 ? -12.208 12.769 -23.186 1.00 91.62 199 MET A C 1
ATOM 1579 O O . MET A 1 199 ? -12.560 13.865 -23.600 1.00 91.62 199 MET A O 1
ATOM 1583 N N . ARG A 1 200 ? -12.744 11.633 -23.651 1.00 87.94 200 ARG A N 1
ATOM 1584 C CA . ARG A 1 200 ? -13.874 11.622 -24.595 1.00 87.94 200 ARG A CA 1
ATOM 1585 C C . ARG A 1 200 ? -15.167 12.097 -23.948 1.00 87.94 200 ARG A C 1
ATOM 1587 O O . ARG A 1 200 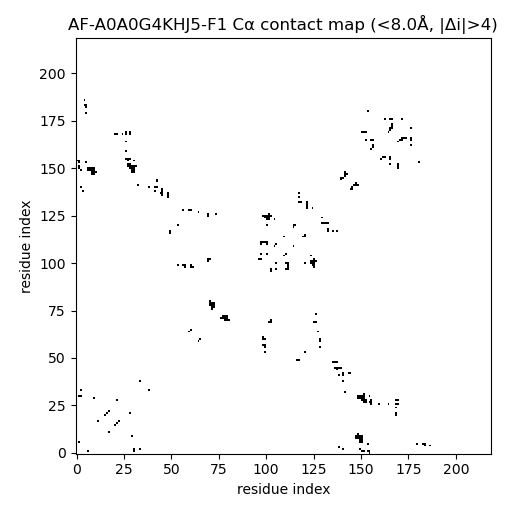? -15.871 12.882 -24.555 1.00 87.94 200 ARG A O 1
ATOM 1594 N N . ALA A 1 201 ? -15.443 11.659 -22.721 1.00 80.88 201 ALA A N 1
ATOM 1595 C CA . ALA A 1 201 ? -16.624 12.102 -21.988 1.00 80.88 201 ALA A CA 1
ATOM 1596 C C . ALA A 1 201 ? -16.617 13.619 -21.733 1.00 80.88 201 ALA A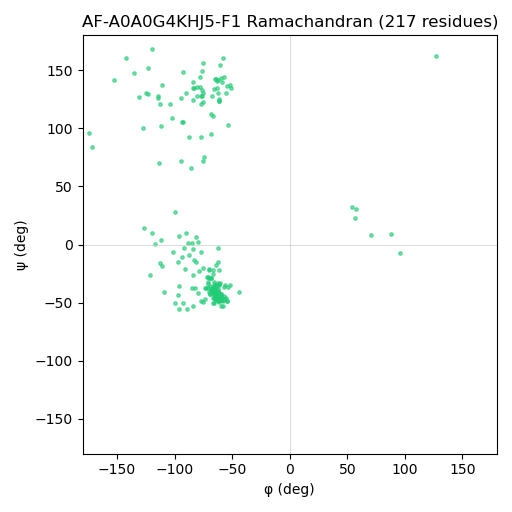 C 1
ATOM 1598 O O . ALA A 1 201 ? -17.677 14.230 -21.740 1.00 80.88 201 ALA A O 1
ATOM 1599 N N . ASP A 1 202 ? -15.437 14.210 -21.532 1.00 75.56 202 ASP A N 1
ATOM 1600 C CA . ASP A 1 202 ? -15.265 15.661 -21.390 1.00 75.56 202 ASP A CA 1
ATOM 1601 C C . ASP A 1 202 ? -15.583 16.389 -22.709 1.00 75.56 202 ASP A C 1
ATOM 1603 O O . ASP A 1 202 ? -16.371 17.327 -22.724 1.00 75.56 202 ASP A O 1
ATOM 1607 N N . ALA A 1 203 ? -15.061 15.887 -23.835 1.00 75.00 203 ALA A N 1
ATOM 1608 C CA . ALA A 1 203 ? -15.337 16.444 -25.161 1.00 75.00 203 ALA A CA 1
ATOM 1609 C C . ALA A 1 203 ? -16.819 16.318 -25.561 1.00 75.00 203 ALA A C 1
ATOM 1611 O O . ALA A 1 203 ? -17.399 17.271 -26.070 1.00 75.00 203 ALA A O 1
ATOM 1612 N N . ASP A 1 204 ? -17.447 15.171 -25.283 1.00 73.56 204 ASP A N 1
ATOM 1613 C CA . ASP A 1 204 ? -18.874 14.953 -25.541 1.00 73.56 204 ASP A CA 1
ATOM 1614 C C . ASP A 1 204 ? -19.748 15.866 -24.647 1.00 73.56 204 ASP A C 1
ATOM 1616 O O . ASP A 1 204 ? -20.828 16.290 -25.057 1.00 73.56 204 ASP A O 1
ATOM 1620 N N . ALA A 1 205 ? -19.300 16.181 -23.423 1.00 68.38 205 ALA A N 1
ATOM 1621 C CA . ALA A 1 205 ? -19.991 17.101 -22.517 1.00 68.38 205 ALA A CA 1
ATOM 1622 C C . ALA A 1 205 ? -19.856 18.571 -22.949 1.00 68.38 205 ALA A C 1
ATOM 1624 O O . ALA A 1 205 ? -20.825 19.321 -22.831 1.00 68.38 205 ALA A O 1
ATOM 1625 N N . GLU A 1 206 ? -18.694 18.975 -23.471 1.00 64.44 206 GLU A N 1
ATOM 1626 C CA . GLU A 1 206 ? -18.494 20.297 -24.079 1.00 64.44 206 GLU A CA 1
ATOM 1627 C C . GLU A 1 206 ? -19.330 20.451 -25.366 1.00 64.44 206 GLU A C 1
ATOM 1629 O O . GLU A 1 206 ? -20.032 21.449 -25.517 1.00 64.44 206 GLU A O 1
ATOM 1634 N N . GLU A 1 207 ? -19.366 19.435 -26.237 1.00 62.56 207 GLU A N 1
ATOM 1635 C CA . GLU A 1 207 ? -20.158 19.447 -27.481 1.00 62.56 207 GLU A CA 1
ATOM 1636 C C . GLU A 1 207 ? -21.677 19.489 -27.210 1.00 62.56 207 GLU A C 1
ATOM 1638 O O . GLU A 1 207 ? -22.419 20.187 -27.899 1.00 62.56 207 GLU A O 1
ATOM 1643 N N . LEU A 1 208 ? -22.161 18.807 -26.163 1.00 61.47 208 LEU A N 1
ATOM 1644 C CA . LEU A 1 208 ? -23.562 18.898 -25.726 1.00 61.47 208 LEU A CA 1
ATOM 1645 C C . LEU A 1 208 ? -23.913 20.254 -25.091 1.00 61.47 208 LEU A C 1
ATOM 1647 O O . LEU A 1 208 ? -25.068 20.668 -25.179 1.00 61.47 208 LEU A O 1
ATOM 1651 N N . GLY A 1 209 ? -22.951 20.939 -24.465 1.00 57.91 209 GLY A N 1
ATOM 1652 C CA . GLY A 1 209 ? -23.135 22.287 -23.921 1.00 57.91 209 GLY A CA 1
ATOM 1653 C C . GLY A 1 209 ? -23.223 23.365 -25.006 1.00 57.91 209 GLY A C 1
ATOM 1654 O O . GLY A 1 209 ? -24.045 24.270 -24.903 1.00 57.91 209 GLY A O 1
ATOM 1655 N N . GLU A 1 210 ? -22.443 23.236 -26.084 1.00 56.44 210 GLU A N 1
ATOM 1656 C CA . GLU A 1 210 ? -22.467 24.177 -27.217 1.00 56.44 210 GLU A CA 1
ATOM 1657 C C . GLU A 1 210 ? -23.744 24.060 -28.075 1.00 56.44 210 GLU A C 1
ATOM 1659 O O . GLU A 1 210 ? -24.193 25.044 -28.666 1.00 56.44 210 GLU A O 1
ATOM 1664 N N . LEU A 1 211 ? -24.375 22.880 -28.126 1.00 55.44 211 LEU A N 1
ATOM 1665 C CA . LEU A 1 211 ? -25.627 22.668 -28.867 1.00 55.44 211 LEU A CA 1
ATOM 1666 C C . LEU A 1 211 ? -26.870 23.262 -28.174 1.00 55.44 211 LEU A C 1
ATOM 1668 O O . LEU A 1 211 ? -27.870 23.494 -28.854 1.00 55.44 211 LEU A O 1
ATOM 1672 N N . ASP A 1 212 ? -26.825 23.520 -26.861 1.00 54.41 212 ASP A N 1
ATOM 1673 C CA . ASP A 1 212 ? -27.934 24.126 -26.098 1.00 54.41 212 ASP A CA 1
ATOM 1674 C C . ASP A 1 212 ? -27.930 25.668 -26.190 1.00 54.41 212 ASP A C 1
ATOM 1676 O O . ASP A 1 212 ? -28.982 26.304 -26.150 1.00 54.41 212 ASP A O 1
ATOM 1680 N N . GLU A 1 213 ? -26.765 26.289 -26.420 1.00 55.41 213 GLU A N 1
ATOM 1681 C CA . GLU A 1 213 ? -26.647 27.746 -26.613 1.00 55.41 213 GLU A CA 1
ATOM 1682 C C . GLU A 1 213 ? -26.995 28.209 -28.045 1.00 55.41 213 GLU A C 1
ATOM 1684 O O . GLU A 1 213 ? -27.251 29.390 -28.272 1.00 55.41 213 GLU A O 1
ATOM 1689 N N . GLY A 1 214 ? -27.061 27.295 -29.021 1.00 55.03 214 GLY A N 1
ATOM 1690 C CA . GLY A 1 214 ? -27.307 27.610 -30.436 1.00 55.03 214 GLY A CA 1
ATOM 1691 C C . GLY A 1 214 ? -28.776 27.673 -30.886 1.00 55.03 214 GLY A C 1
ATOM 1692 O O . GLY A 1 214 ? -29.022 27.877 -32.075 1.00 55.03 214 GLY A O 1
ATOM 1693 N N . VAL A 1 215 ? -29.756 27.467 -29.994 1.00 54.69 215 VAL A N 1
ATOM 1694 C CA . VAL A 1 215 ? -31.196 27.380 -30.357 1.00 54.69 215 VAL A CA 1
ATOM 1695 C C . VAL A 1 215 ? -32.024 28.566 -29.834 1.00 54.69 215 VAL A C 1
ATOM 1697 O O . VAL A 1 215 ? -33.235 28.624 -30.036 1.00 54.69 215 VAL A O 1
ATOM 1700 N N . ALA A 1 216 ? -31.396 29.558 -29.205 1.00 56.75 216 ALA A N 1
ATOM 1701 C CA . ALA A 1 216 ? -32.088 30.715 -28.645 1.00 56.75 216 ALA A CA 1
ATOM 1702 C C . ALA A 1 216 ? -31.721 32.014 -29.372 1.00 56.75 216 ALA A C 1
ATOM 1704 O O . ALA A 1 216 ? -31.043 32.844 -28.790 1.00 56.75 216 ALA A O 1
ATOM 1705 N N . GLU A 1 217 ? -32.163 32.190 -30.621 1.00 53.81 217 GLU A N 1
ATOM 1706 C CA . GLU A 1 217 ? -32.410 33.512 -31.233 1.00 53.81 217 GLU A CA 1
ATOM 1707 C C . GLU A 1 217 ? -33.039 33.340 -32.630 1.00 53.81 217 GLU A C 1
ATOM 1709 O O . GLU A 1 217 ? -32.340 33.094 -33.605 1.00 53.81 217 GLU A O 1
ATOM 1714 N N . ASP A 1 218 ? -34.373 33.411 -32.699 1.00 52.28 218 ASP A N 1
ATOM 1715 C CA . ASP A 1 218 ? -35.143 33.935 -33.842 1.00 52.28 218 ASP A CA 1
ATOM 1716 C C . ASP A 1 218 ? -36.636 34.022 -33.435 1.00 52.28 218 ASP A C 1
ATOM 1718 O O . ASP A 1 218 ? -37.433 33.116 -33.693 1.00 52.28 218 ASP A O 1
ATOM 1722 N N . GLU A 1 219 ? -37.007 35.124 -32.770 1.00 42.84 219 GLU A N 1
ATOM 1723 C CA . GLU A 1 219 ? -38.369 35.699 -32.757 1.00 42.84 219 GLU A CA 1
ATOM 1724 C C . GLU A 1 219 ? -38.304 37.216 -32.986 1.00 42.84 219 GLU A C 1
ATOM 1726 O O . GLU A 1 219 ? -37.496 37.892 -32.306 1.00 42.84 219 GLU A O 1
#

Secondary structure (DSSP, 8-state):
-TTTSS--BPP---HHIIIIIIHH--S--BPPPPPHHHHHHHHHHHHHHHHHHHHHHHHHHHHHSTTS-S-B-TTT--B-S-SS--S-------PPPPSSB-HHHHTTT--STT--SHHHHHHHBPTT----GGGS-----TTTT--PPBB-HHHHHHHH--HHHHHHTS---HHHHHHHHHHHHHHHHHHHHHHHHHHHHHHHHHHHHHHHHTT----

Solvent-acc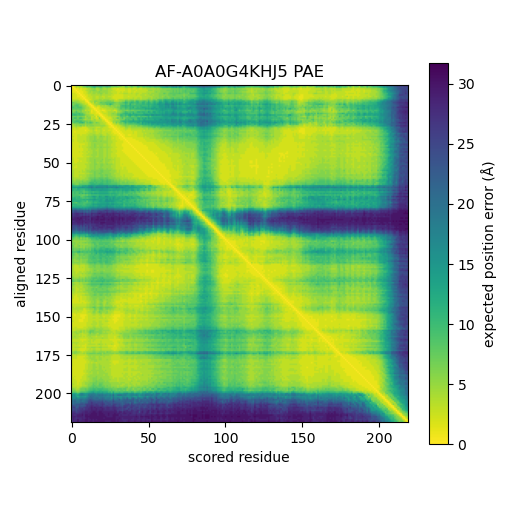essible surface area (backbone atoms only — not comparable to full-atom values): 13364 Å² total; per-residue (Å²): 105,53,86,81,43,89,70,41,78,51,83,78,86,49,63,64,52,56,65,55,46,62,68,71,47,93,68,46,41,63,47,74,78,67,57,68,70,62,44,54,52,48,53,48,47,37,52,53,45,43,50,53,53,49,52,49,45,41,53,48,33,62,73,75,36,70,89,54,78,74,37,58,41,91,85,82,63,47,76,59,79,76,95,57,92,66,90,76,73,72,89,63,85,72,72,78,81,54,69,44,35,20,52,74,54,34,73,78,75,52,52,64,87,70,59,83,47,62,66,56,45,54,76,34,44,22,84,96,64,89,67,62,69,92,76,50,89,64,73,77,41,61,78,79,71,32,88,67,46,42,41,12,48,65,62,30,36,78,74,67,68,47,67,65,50,35,32,70,64,51,65,38,56,73,84,48,50,61,53,54,54,50,50,48,50,51,53,52,51,49,52,52,49,53,52,52,52,52,56,48,54,51,52,56,51,52,56,57,53,57,62,65,69,72,74,78,85,90,131

Mean predicted aligned error: 9.61 Å

InterPro domains:
  IPR052431 SKI2 subfamily ATP-dependent RNA helicases [PTHR44533] (1-204)